Protein AF-A0AAW0C6N5-F1 (afdb_monomer)

Nearest PDB structures (foldseek):
  4g4o-assembly1_A  TM=6.863E-01  e=2.352E-04  Geobacillus stearothermophilus
  3gq3-assembly1_A  TM=5.538E-01  e=1.680E-04  Geobacillus stearothermophilus
  3jr4-assembly1_A  TM=6.392E-01  e=3.683E-04  Geobacillus stearothermophilus
  4g4n-assembly1_A  TM=5.403E-01  e=4.874E-04  Geobacillus stearothermophilus
  1l2b-assembly1_A  TM=6.316E-01  e=9.030E-04  Geobacillus stearothermophilus

Mean predicted aligned error: 7.53 Å

Foldseek 3Di:
DQLQVQLVVQQVVVVVVQVVVCVVVVDRFWWAKAFDQLQADQADPVGGAAQDDEDCPPPDPVQWDDAPDFDPLRCVRAPPPRPPPSRGRDGTDIAGWHWDDDRQWIWTDTVFKIWIWRADPQKDKDKFWLVQVCQQVVDKAFQPDPDPVNSSSNIWTFHDPVVDDPPNDDPPDTDTWRFGMWTDTPTMIITMTGPPSRIHIDYIGDDPDPPD

Solvent-accessible surface area (backbone atoms only — not comparable to full-atom values): 11919 Å² total; per-residue (Å²): 129,72,62,48,60,57,51,51,50,44,52,49,53,51,52,52,49,48,50,52,49,22,71,74,68,76,44,80,51,42,14,19,54,36,47,34,51,23,31,41,47,77,45,46,100,90,47,81,49,69,36,77,51,77,46,58,92,86,62,62,74,90,78,45,77,79,64,83,52,67,55,68,62,30,38,77,70,42,41,94,87,39,85,69,44,69,34,32,59,42,87,48,67,62,17,61,56,47,74,50,76,60,78,72,35,40,36,46,31,18,46,71,42,29,51,27,38,34,68,42,97,55,39,46,68,48,80,45,44,33,66,58,48,51,59,30,68,68,42,78,42,62,30,98,44,96,50,63,73,58,8,61,58,34,24,24,23,43,52,58,70,93,77,54,60,90,81,70,64,62,83,98,56,83,54,67,43,24,54,46,33,33,41,41,33,86,67,31,27,43,36,34,33,28,79,77,41,74,45,43,36,58,47,30,70,60,78,85,73,81,84,124

Radius of gyration: 17.21 Å; Cα contacts (8 Å, |Δi|>4): 412; chains: 1; bounding box: 42×42×45 Å

pLDDT: mean 82.24, std 15.35, range [32.59, 97.62]

Secondary structure (DSSP, 8-state):
--HHHHHHHHHHHHHHHHHHHHHHHSS--EEEEEE-GGGSPPPBTTB---------TT--GGGSPPPS---HHHHTTS-TTSTTGGGSSS-PPPEEEEEEEETTEEEEEETTEEEEEE--TTEEEEEEEHHHHHHHHH-EEE-S-SSHHHHHHSEEEEPPGGGSPTT---TTPPPEE-EEEEEEESSEEEEEEESSS--EE-----------

Organism: NCBI:txid2862362

Sequence (212 aa):
MPEFQVLAAFGHRVKQALKKIFQKTKKWPQGYLVVFPRTWAEGTARKPHETFSIDVGDYTDSLEPIPVKVSEYDEEKLPTTAPGRYLIGQKLAPGPVHVAIRGKHLALCAGHHALVCRLGLEGSILVMTRSDYEEVTSVCVPGNNPNKSKAARLRSFLVPERFVEPGARLKDEDFKVNILAAVVMETHAIVVIDYSRLDRWLRLARKEGNVK

Structure (mmCIF, N/CA/C/O backbone):
data_AF-A0AAW0C6N5-F1
#
_entry.id   AF-A0AAW0C6N5-F1
#
loop_
_atom_site.group_PDB
_atom_site.id
_atom_site.type_symbol
_atom_site.label_atom_id
_atom_site.label_alt_id
_atom_site.label_comp_id
_atom_site.label_asym_id
_atom_site.label_entity_id
_atom_site.label_seq_id
_atom_site.pdbx_PDB_ins_code
_atom_site.Cartn_x
_atom_site.Cartn_y
_atom_site.Cartn_z
_atom_site.occupancy
_atom_site.B_iso_or_equiv
_atom_site.auth_seq_id
_atom_site.auth_comp_id
_atom_site.auth_asym_id
_atom_site.auth_atom_id
_atom_site.pdbx_PDB_model_num
ATOM 1 N N . MET A 1 1 ? 22.436 -6.871 7.444 1.00 51.66 1 MET A N 1
ATOM 2 C CA . MET A 1 1 ? 21.527 -5.833 7.981 1.00 51.66 1 MET A CA 1
ATOM 3 C C . MET A 1 1 ? 20.562 -6.493 8.964 1.00 51.66 1 MET A C 1
ATOM 5 O O . MET A 1 1 ? 20.066 -7.564 8.623 1.00 51.66 1 MET A O 1
ATOM 9 N N . PRO A 1 2 ? 20.310 -5.957 10.172 1.00 56.06 2 PRO A N 1
ATOM 10 C CA . PRO A 1 2 ? 19.362 -6.559 11.110 1.00 56.06 2 PRO A CA 1
ATOM 11 C C . PRO A 1 2 ? 17.912 -6.290 10.659 1.00 56.06 2 PRO A C 1
ATOM 13 O O . PRO A 1 2 ? 17.202 -5.476 11.239 1.00 56.06 2 PRO A O 1
ATOM 16 N N . GLU A 1 3 ? 17.471 -6.990 9.608 1.00 64.62 3 GLU A N 1
ATOM 17 C CA . GLU A 1 3 ? 16.131 -6.896 8.986 1.00 64.62 3 GLU A CA 1
ATOM 18 C C . GLU A 1 3 ? 14.986 -6.968 10.015 1.00 64.62 3 GLU A C 1
ATOM 20 O O . GLU A 1 3 ? 13.958 -6.311 9.872 1.00 64.62 3 GLU A O 1
ATOM 25 N N . PHE A 1 4 ? 15.184 -7.720 11.102 1.00 71.62 4 PHE A N 1
ATOM 26 C CA . PHE A 1 4 ? 14.218 -7.831 12.194 1.00 71.62 4 PHE A CA 1
ATOM 27 C C . PHE A 1 4 ? 13.966 -6.502 12.924 1.00 71.62 4 PHE A C 1
ATOM 29 O O . PHE A 1 4 ? 12.820 -6.185 13.235 1.00 71.62 4 PHE A O 1
ATOM 36 N N . GLN A 1 5 ? 15.011 -5.711 13.191 1.00 79.06 5 GLN A N 1
ATOM 37 C CA . GLN A 1 5 ? 14.878 -4.448 13.927 1.00 79.06 5 GLN A CA 1
ATOM 38 C C . GLN A 1 5 ? 14.111 -3.404 13.108 1.00 79.06 5 GLN A C 1
ATOM 40 O O . GLN A 1 5 ? 13.290 -2.670 13.654 1.00 79.06 5 GLN A O 1
ATOM 45 N N . VAL A 1 6 ? 14.327 -3.392 11.790 1.00 83.88 6 VAL A N 1
ATOM 46 C CA . VAL A 1 6 ? 13.609 -2.517 10.854 1.00 83.88 6 VAL A CA 1
ATOM 47 C C . VAL A 1 6 ? 12.121 -2.871 10.820 1.00 83.88 6 VAL A C 1
ATOM 49 O O . VAL A 1 6 ? 11.275 -1.994 11.000 1.00 83.88 6 VAL A O 1
ATOM 52 N N . LEU A 1 7 ? 11.782 -4.160 10.696 1.00 86.44 7 LEU A N 1
ATOM 53 C CA . LEU A 1 7 ? 10.387 -4.607 10.757 1.00 86.44 7 LEU A CA 1
ATOM 54 C C . LEU A 1 7 ? 9.740 -4.281 12.104 1.00 86.44 7 LEU A C 1
ATOM 56 O O . LEU A 1 7 ? 8.618 -3.774 12.127 1.00 86.44 7 LEU A O 1
ATOM 60 N N . ALA A 1 8 ? 10.445 -4.516 13.216 1.00 88.25 8 ALA A N 1
ATOM 61 C CA . ALA A 1 8 ? 9.986 -4.161 14.559 1.00 88.25 8 ALA A CA 1
ATOM 62 C C . ALA A 1 8 ? 9.659 -2.665 14.671 1.00 88.25 8 ALA A C 1
ATOM 64 O O . ALA A 1 8 ? 8.595 -2.307 15.182 1.00 88.25 8 ALA A O 1
ATOM 65 N N . ALA A 1 9 ? 10.523 -1.801 14.132 1.00 90.56 9 ALA A N 1
ATOM 66 C CA . ALA A 1 9 ? 10.291 -0.364 14.085 1.00 90.56 9 ALA A CA 1
ATOM 67 C C . ALA A 1 9 ? 9.057 -0.008 13.238 1.00 90.56 9 ALA A C 1
ATOM 69 O O . ALA A 1 9 ? 8.216 0.772 13.690 1.00 90.56 9 ALA A O 1
ATOM 70 N N . PHE A 1 10 ? 8.894 -0.606 12.053 1.00 92.38 10 PHE A N 1
ATOM 71 C CA . PHE A 1 10 ? 7.721 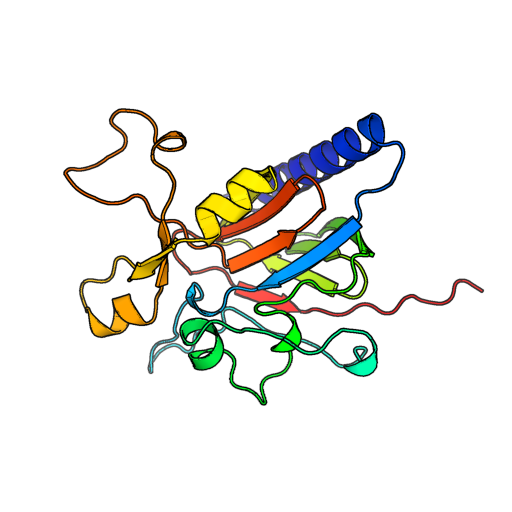-0.373 11.206 1.00 92.38 10 PHE A CA 1
ATOM 72 C C . PHE A 1 10 ? 6.417 -0.802 11.879 1.00 92.38 10 PHE A C 1
ATOM 74 O O . PHE A 1 10 ? 5.491 0.003 11.984 1.00 92.38 10 PHE A O 1
ATOM 81 N N . GLY A 1 11 ? 6.334 -2.026 12.406 1.00 93.31 11 GLY A N 1
ATOM 82 C CA . GLY A 1 11 ? 5.114 -2.450 13.093 1.00 93.31 11 GLY A CA 1
ATOM 83 C C . GLY A 1 11 ? 4.866 -1.668 14.380 1.00 93.31 11 GLY A C 1
ATOM 84 O O . GLY A 1 11 ? 3.710 -1.415 14.703 1.00 93.31 11 GLY A O 1
ATOM 85 N N . HIS A 1 12 ? 5.905 -1.205 15.086 1.00 94.31 12 HIS A N 1
ATOM 86 C CA . HIS A 1 12 ? 5.720 -0.275 16.202 1.00 94.31 12 HIS A CA 1
ATOM 87 C C . HIS A 1 12 ? 5.090 1.045 15.737 1.00 94.31 12 HIS A C 1
ATOM 89 O O . HIS A 1 12 ? 4.110 1.486 16.336 1.00 94.31 12 HIS A O 1
ATOM 95 N N . ARG A 1 13 ? 5.587 1.652 14.650 1.00 94.62 13 ARG A N 1
ATOM 96 C CA . ARG A 1 13 ? 5.013 2.884 14.075 1.00 94.62 13 ARG A CA 1
ATOM 97 C C . ARG A 1 13 ? 3.547 2.701 13.694 1.00 94.62 13 ARG A C 1
ATOM 99 O O . ARG A 1 13 ? 2.722 3.532 14.070 1.00 94.62 13 ARG A O 1
ATOM 106 N N . VAL A 1 14 ? 3.209 1.593 13.032 1.00 96.69 14 VAL A N 1
ATOM 107 C CA . VAL A 1 14 ? 1.817 1.267 12.688 1.00 96.69 14 VAL A CA 1
ATOM 108 C C . VAL A 1 14 ? 0.964 1.121 13.953 1.00 96.69 14 VAL A C 1
ATOM 110 O O . VAL A 1 14 ? -0.080 1.760 14.054 1.00 96.69 14 VAL A O 1
ATOM 113 N N . LYS A 1 15 ? 1.419 0.369 14.968 1.00 96.56 15 LYS A N 1
ATOM 114 C CA . LYS A 1 15 ? 0.692 0.228 16.247 1.00 96.56 15 LYS A CA 1
ATOM 115 C C . LYS A 1 15 ? 0.449 1.573 16.927 1.00 96.56 15 LYS A C 1
ATOM 117 O O . LYS A 1 15 ? -0.650 1.811 17.424 1.00 96.56 15 LYS A O 1
ATOM 122 N N . GLN A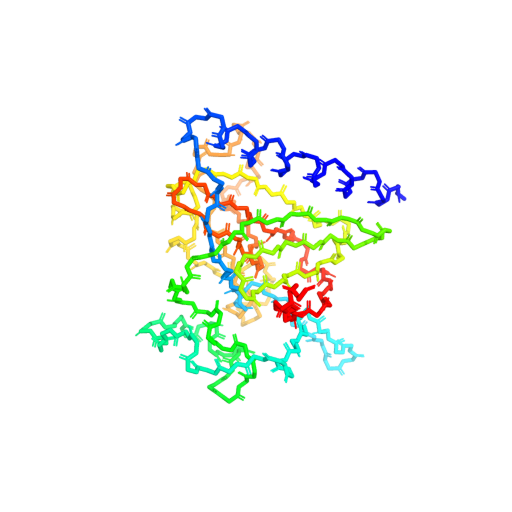 1 16 ? 1.448 2.455 16.945 1.00 96.69 16 GLN A N 1
ATOM 123 C CA . GLN A 1 16 ? 1.302 3.794 17.519 1.00 96.69 16 GLN A CA 1
ATOM 124 C C . GLN A 1 16 ? 0.303 4.641 16.733 1.00 96.69 16 GLN A C 1
ATOM 126 O O . GLN A 1 16 ? -0.511 5.329 17.344 1.00 96.69 16 GLN A O 1
ATOM 131 N N . ALA A 1 17 ? 0.319 4.575 15.401 1.00 96.00 17 ALA A N 1
ATOM 132 C CA . ALA A 1 17 ? -0.662 5.271 14.575 1.00 96.00 17 ALA A CA 1
ATOM 133 C C . ALA A 1 17 ? -2.090 4.781 14.861 1.00 96.00 17 ALA A C 1
ATOM 135 O O . ALA A 1 17 ? -2.966 5.597 15.143 1.00 96.00 17 ALA A O 1
ATOM 136 N N . LEU A 1 18 ? -2.311 3.462 14.902 1.00 96.94 18 LEU A N 1
ATOM 137 C CA . LEU A 1 18 ? -3.616 2.881 15.241 1.00 96.94 18 LEU A CA 1
ATOM 138 C C . LEU A 1 18 ? -4.080 3.306 16.642 1.00 96.94 18 LEU A C 1
ATOM 140 O O . LEU A 1 18 ? -5.230 3.709 16.819 1.00 96.94 18 LEU A O 1
ATOM 144 N N . LYS A 1 19 ? -3.172 3.305 17.629 1.00 97.00 19 LYS A N 1
ATOM 145 C CA . LYS A 1 19 ? -3.460 3.769 18.994 1.00 97.00 19 LYS A CA 1
ATOM 146 C C . LYS A 1 19 ? -3.846 5.249 19.028 1.00 97.00 19 LYS A C 1
ATOM 148 O O . LYS A 1 19 ? -4.806 5.597 19.708 1.00 97.00 19 LYS A O 1
ATOM 153 N N . LYS A 1 20 ? -3.142 6.114 18.289 1.00 96.06 20 LYS A N 1
ATOM 154 C CA . LYS A 1 20 ? -3.467 7.548 18.187 1.00 96.06 20 LYS A CA 1
ATOM 155 C C . LYS A 1 20 ? -4.848 7.770 17.566 1.00 96.06 20 LYS A C 1
ATOM 157 O O . LYS A 1 20 ? -5.629 8.564 18.088 1.00 96.06 20 LYS A O 1
ATOM 162 N N . ILE A 1 21 ? -5.176 7.039 16.498 1.00 94.69 21 ILE A N 1
ATOM 163 C CA . ILE A 1 21 ? -6.502 7.106 15.864 1.00 94.69 21 ILE A CA 1
ATOM 164 C C . ILE A 1 21 ? -7.583 6.653 16.854 1.00 94.69 21 ILE A C 1
ATOM 166 O O . ILE A 1 21 ? -8.573 7.363 17.032 1.00 94.69 21 ILE A O 1
ATOM 170 N N . PHE A 1 22 ? -7.375 5.534 17.556 1.00 95.75 22 PHE A N 1
ATOM 171 C CA . PHE A 1 22 ? -8.293 5.056 18.594 1.00 95.75 22 PHE A CA 1
ATOM 172 C C . PHE A 1 22 ? -8.485 6.085 19.714 1.00 95.75 2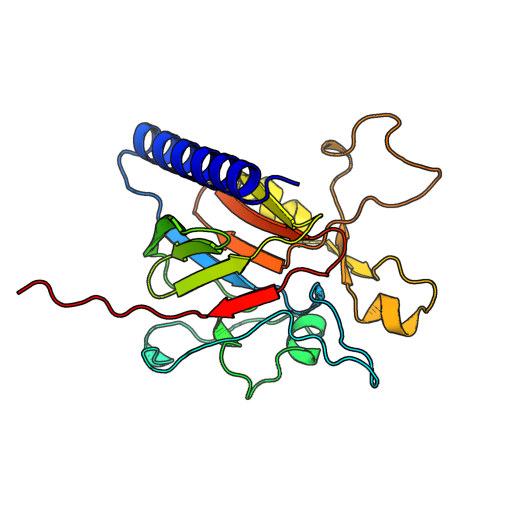2 PHE A C 1
ATOM 174 O O . PHE A 1 22 ? -9.608 6.381 20.110 1.00 95.75 22 PHE A O 1
ATOM 181 N N . GLN A 1 23 ? -7.404 6.689 20.210 1.00 96.56 23 GLN A N 1
ATOM 182 C CA . GLN A 1 23 ? -7.472 7.696 21.272 1.00 96.56 23 GLN A CA 1
ATOM 183 C C . GLN A 1 23 ? -8.294 8.926 20.868 1.00 96.56 23 GLN A C 1
ATOM 185 O O . GLN A 1 23 ? -9.027 9.448 21.714 1.00 96.56 23 GLN A O 1
ATOM 190 N N . LYS A 1 24 ? -8.188 9.353 19.601 1.00 94.94 24 LYS A N 1
ATOM 191 C CA . LYS A 1 24 ? -8.914 10.498 19.034 1.00 94.94 24 LYS A CA 1
ATOM 192 C C . LYS A 1 24 ? -10.387 10.187 18.754 1.00 94.94 24 LYS A C 1
ATOM 194 O O . LYS A 1 24 ? -11.242 11.007 19.055 1.00 94.94 24 LYS A O 1
ATOM 199 N N . THR A 1 25 ? -10.679 9.021 18.183 1.00 93.44 25 THR A N 1
ATOM 200 C CA . THR A 1 25 ? -12.026 8.664 17.688 1.00 93.44 25 THR A CA 1
ATOM 201 C C . THR A 1 25 ? -12.854 7.840 18.673 1.00 93.44 25 THR A C 1
ATOM 203 O O . THR A 1 25 ? -14.059 7.697 18.490 1.00 93.44 25 THR A O 1
ATOM 206 N N . LYS A 1 26 ? -12.212 7.266 19.699 1.00 94.69 26 LYS A N 1
ATOM 207 C CA . LYS A 1 26 ? -12.778 6.271 20.628 1.00 94.69 26 LYS A CA 1
ATOM 208 C C . LYS A 1 26 ? -13.306 5.002 19.945 1.00 94.69 26 LYS A C 1
ATOM 210 O O . LYS A 1 26 ? -14.034 4.233 20.564 1.00 94.69 26 LYS A O 1
ATOM 215 N N . LYS A 1 27 ? -12.913 4.755 18.693 1.00 93.94 27 LYS A N 1
ATOM 216 C CA . LYS A 1 27 ? -13.269 3.567 17.909 1.00 93.94 27 LYS A CA 1
ATOM 217 C C . LYS A 1 27 ? -12.009 2.929 17.348 1.00 93.94 27 LYS A C 1
ATOM 219 O O . LYS A 1 27 ? -11.060 3.627 16.988 1.00 93.94 27 LYS A O 1
ATOM 224 N N . TRP A 1 28 ? -11.964 1.598 17.312 1.00 95.88 28 TRP A N 1
ATOM 225 C CA . TRP A 1 28 ? -10.814 0.921 16.717 1.00 95.88 28 TRP A CA 1
ATOM 226 C C . TRP A 1 28 ? -10.784 1.194 15.208 1.00 95.88 28 TRP A C 1
ATOM 228 O O . TRP A 1 28 ? -11.845 1.091 14.582 1.00 95.88 28 TRP A O 1
ATOM 238 N N . PRO A 1 29 ? -9.624 1.539 14.615 1.00 96.50 29 PRO A N 1
ATOM 239 C CA . PRO A 1 29 ? -9.556 1.874 13.200 1.00 96.50 29 PRO A CA 1
ATOM 240 C C . PRO A 1 29 ? -10.072 0.730 12.326 1.00 96.50 29 PRO A C 1
ATOM 242 O O . PRO A 1 29 ? -9.653 -0.420 12.477 1.00 96.50 29 PRO A O 1
ATOM 245 N N . GLN A 1 30 ? -10.981 1.078 11.419 1.00 96.94 30 GLN A N 1
ATOM 246 C CA . GLN A 1 30 ? -11.522 0.183 10.404 1.00 96.94 30 GLN A CA 1
ATOM 247 C C . GLN A 1 30 ? -10.906 0.538 9.054 1.00 96.94 30 GLN A C 1
ATOM 249 O O . GLN A 1 30 ? -10.689 1.718 8.759 1.00 96.94 30 GLN A O 1
A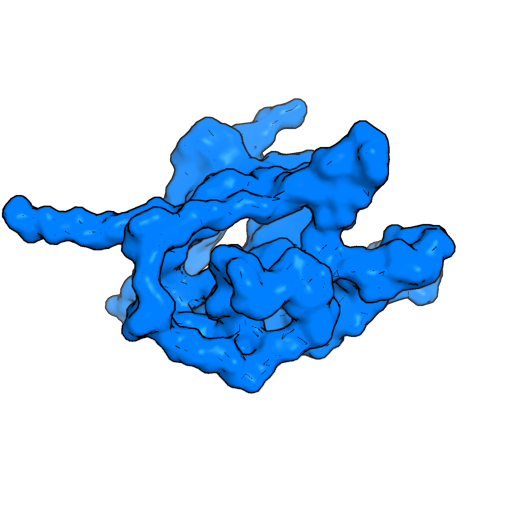TOM 254 N N . GLY A 1 31 ? -10.631 -0.469 8.237 1.00 95.56 31 GLY A N 1
ATOM 255 C CA . GLY A 1 31 ? -10.057 -0.274 6.919 1.00 95.56 31 GLY A CA 1
ATOM 256 C C . GLY A 1 31 ? -10.180 -1.496 6.027 1.00 95.56 31 GLY A C 1
ATOM 257 O O . GLY A 1 31 ? -10.672 -2.537 6.447 1.00 95.56 31 GLY A O 1
ATOM 258 N N . TYR A 1 32 ? -9.717 -1.356 4.794 1.00 94.19 32 TYR A N 1
ATOM 259 C CA . TYR A 1 32 ? -9.719 -2.411 3.788 1.00 94.19 32 TYR A CA 1
ATOM 260 C C . TYR A 1 32 ? -8.372 -2.496 3.076 1.00 94.19 32 TYR A C 1
ATOM 262 O O . TYR A 1 32 ? -7.623 -1.518 3.016 1.00 94.19 32 TYR A O 1
ATOM 270 N N . LEU A 1 33 ? -8.061 -3.674 2.542 1.00 93.38 33 LEU A N 1
ATOM 271 C CA . LEU A 1 33 ? -6.849 -3.911 1.769 1.00 93.38 33 LEU A CA 1
ATOM 272 C C . LEU A 1 33 ? -7.060 -3.523 0.300 1.00 93.38 33 LEU A C 1
ATOM 274 O O . LEU A 1 33 ? -8.073 -3.868 -0.297 1.00 93.38 33 LEU A O 1
ATOM 278 N N . VAL A 1 34 ? -6.068 -2.854 -0.281 1.00 92.31 34 VAL A N 1
ATOM 279 C CA . VAL A 1 34 ? -5.964 -2.574 -1.716 1.00 92.31 34 VAL A CA 1
ATOM 280 C C . VAL A 1 34 ? -4.588 -3.009 -2.195 1.00 92.31 34 VAL A C 1
ATOM 282 O O . VAL A 1 34 ? -3.591 -2.768 -1.511 1.00 92.31 34 VAL A O 1
ATOM 285 N N . VAL A 1 35 ? -4.515 -3.614 -3.376 1.00 91.75 35 VAL A N 1
ATOM 286 C CA . VAL A 1 35 ? -3.244 -3.972 -4.020 1.00 91.75 35 VAL A CA 1
ATOM 287 C C . VAL A 1 35 ? -3.071 -3.251 -5.355 1.00 91.75 35 VAL A C 1
ATOM 289 O O . VAL A 1 35 ? -4.050 -2.896 -6.009 1.00 91.75 35 VAL A O 1
ATOM 292 N N . PHE A 1 36 ? -1.817 -3.038 -5.762 1.00 91.88 36 PHE A N 1
ATOM 293 C CA . PHE A 1 36 ? -1.467 -2.297 -6.979 1.00 91.88 36 PHE A CA 1
ATOM 294 C C . PHE A 1 36 ? -0.539 -3.107 -7.894 1.00 91.88 36 PHE A C 1
ATOM 296 O O . PHE A 1 36 ? 0.662 -2.834 -7.954 1.00 91.88 36 PHE A O 1
ATOM 303 N N . PRO A 1 37 ? -1.059 -4.100 -8.634 1.00 90.69 37 PRO A N 1
ATOM 304 C CA . PRO A 1 37 ? -0.240 -4.956 -9.487 1.00 90.69 37 PRO A CA 1
ATOM 305 C C . PRO A 1 37 ? 0.653 -4.205 -10.471 1.00 90.69 37 PRO A C 1
ATOM 307 O O . PRO A 1 37 ? 1.803 -4.597 -10.690 1.00 90.69 37 PRO A O 1
ATOM 310 N N . ARG A 1 38 ? 0.195 -3.069 -11.011 1.00 90.88 38 ARG A N 1
ATOM 311 C CA . ARG A 1 38 ? 0.971 -2.233 -11.941 1.00 90.88 38 ARG A CA 1
ATOM 312 C C . ARG A 1 38 ? 2.364 -1.859 -11.417 1.00 90.88 38 ARG A C 1
ATOM 314 O O . ARG A 1 38 ? 3.281 -1.665 -12.216 1.00 90.88 38 ARG A O 1
ATOM 321 N N . THR A 1 39 ? 2.559 -1.798 -10.098 1.00 90.56 39 THR A N 1
ATOM 322 C CA . THR A 1 39 ? 3.845 -1.442 -9.480 1.00 90.56 39 THR A CA 1
ATOM 323 C C . THR A 1 39 ? 4.753 -2.643 -9.208 1.00 90.56 39 THR A C 1
ATOM 325 O O . THR A 1 39 ? 5.965 -2.461 -9.069 1.00 90.56 39 THR A O 1
ATOM 328 N N . TRP A 1 40 ? 4.210 -3.864 -9.210 1.00 89.06 40 TRP A N 1
ATOM 329 C CA . TRP A 1 40 ? 4.946 -5.097 -8.928 1.00 89.06 40 TRP A CA 1
ATOM 330 C C . TRP A 1 40 ? 6.044 -5.365 -9.955 1.00 89.06 40 TRP A C 1
ATOM 332 O O . TRP A 1 40 ? 5.941 -4.957 -11.121 1.00 89.06 40 TRP A O 1
ATOM 342 N N . ALA A 1 41 ? 7.097 -6.063 -9.533 1.00 83.44 41 ALA A N 1
ATOM 343 C CA . ALA A 1 41 ? 8.141 -6.477 -10.453 1.00 83.44 41 ALA A CA 1
ATOM 344 C C . ALA A 1 41 ? 7.634 -7.507 -11.458 1.00 83.44 41 ALA A C 1
ATOM 346 O O . ALA A 1 41 ? 6.723 -8.290 -11.207 1.00 83.44 41 ALA A O 1
ATOM 347 N N . GLU A 1 42 ? 8.296 -7.511 -12.607 1.00 78.06 42 GLU A N 1
ATOM 348 C CA . GLU A 1 42 ? 8.157 -8.560 -13.601 1.00 78.06 42 GLU A CA 1
ATOM 349 C C . GLU A 1 42 ? 9.352 -9.499 -13.488 1.00 78.06 42 GLU A C 1
ATOM 351 O O . GLU A 1 42 ? 10.511 -9.064 -13.460 1.00 78.06 42 GLU A O 1
ATOM 356 N N . GLY A 1 43 ? 9.064 -10.798 -13.467 1.00 70.56 43 GLY A N 1
ATOM 357 C CA . GLY A 1 43 ? 10.079 -11.816 -13.685 1.00 70.56 43 GLY A CA 1
ATOM 358 C C . GLY A 1 43 ? 10.759 -11.661 -15.043 1.00 70.56 43 GLY A C 1
ATOM 359 O O . GLY A 1 43 ? 10.275 -11.002 -15.961 1.00 70.56 43 GLY A O 1
ATOM 360 N N . THR A 1 44 ? 11.912 -12.301 -15.177 1.00 69.00 44 THR A N 1
ATOM 361 C CA . THR A 1 44 ? 12.569 -12.480 -16.477 1.00 69.00 44 THR A CA 1
ATOM 362 C C . THR A 1 44 ? 12.395 -13.920 -16.930 1.00 69.00 44 THR A C 1
ATOM 364 O O . THR A 1 44 ? 12.218 -14.804 -16.094 1.00 69.00 44 THR A O 1
ATOM 367 N N . ALA A 1 45 ? 12.553 -14.188 -18.229 1.00 69.00 45 ALA A N 1
ATOM 368 C CA . ALA A 1 45 ? 12.522 -15.557 -18.755 1.00 69.00 45 ALA A CA 1
ATOM 369 C C . ALA A 1 45 ? 13.519 -16.502 -18.047 1.00 69.00 45 ALA A C 1
ATOM 371 O O . ALA A 1 45 ? 13.274 -17.696 -17.945 1.00 69.00 45 ALA A O 1
ATOM 372 N N . ARG A 1 46 ? 14.633 -15.966 -17.523 1.00 69.44 46 ARG A N 1
ATOM 373 C CA . ARG A 1 46 ? 15.657 -16.734 -16.789 1.00 69.44 46 ARG A CA 1
ATOM 374 C C . ARG A 1 46 ? 15.386 -16.855 -15.288 1.00 69.44 46 ARG A C 1
ATOM 376 O O . ARG A 1 46 ? 15.964 -17.715 -14.634 1.00 69.44 46 ARG A O 1
ATOM 383 N N . LYS A 1 47 ? 14.575 -15.959 -14.725 1.00 68.12 47 LYS A N 1
ATOM 384 C CA . LYS A 1 47 ? 14.274 -15.901 -13.294 1.00 68.12 47 LYS A CA 1
ATOM 385 C C . LYS A 1 47 ? 12.833 -15.424 -13.119 1.00 68.12 47 LYS A C 1
ATOM 387 O O . LYS A 1 47 ? 12.623 -14.202 -13.111 1.00 68.12 47 LYS A O 1
ATOM 392 N N . PRO A 1 48 ? 11.859 -16.345 -13.007 1.00 65.25 48 PRO A N 1
ATOM 393 C CA . PRO A 1 48 ? 10.508 -15.965 -12.631 1.00 65.25 48 PRO A CA 1
ATOM 394 C C . PRO A 1 48 ? 10.571 -15.227 -11.290 1.00 65.25 48 PRO A C 1
ATOM 396 O O . PRO A 1 48 ? 11.338 -15.590 -10.392 1.00 65.25 48 PRO A O 1
ATOM 399 N N . HIS A 1 49 ? 9.834 -14.127 -11.195 1.00 65.44 49 HIS A N 1
ATOM 400 C CA . HIS A 1 49 ? 9.744 -13.328 -9.986 1.00 65.44 49 HIS A CA 1
ATOM 401 C C . HIS A 1 49 ? 8.274 -13.235 -9.615 1.00 65.44 49 HIS A C 1
ATOM 403 O O . HIS A 1 49 ? 7.492 -12.600 -10.317 1.00 65.44 49 HIS A O 1
ATOM 409 N N . GLU A 1 50 ? 7.920 -13.899 -8.525 1.00 66.12 50 GLU A N 1
ATOM 410 C CA . GLU A 1 50 ? 6.608 -13.786 -7.912 1.00 66.12 50 GLU A CA 1
ATOM 411 C C . GLU A 1 50 ? 6.703 -12.714 -6.837 1.00 66.12 50 GLU A C 1
ATOM 413 O O . GLU A 1 50 ? 7.271 -12.929 -5.763 1.00 66.12 50 GLU A O 1
ATOM 418 N N . THR A 1 51 ? 6.186 -11.529 -7.159 1.00 69.06 51 THR A N 1
ATOM 419 C CA . THR A 1 51 ? 5.964 -10.503 -6.144 1.00 69.06 51 THR A CA 1
ATOM 420 C C . THR A 1 51 ? 4.841 -10.985 -5.232 1.00 69.06 51 THR A C 1
ATOM 422 O O . THR A 1 51 ? 5.033 -11.045 -4.028 1.00 69.06 51 THR A O 1
ATOM 425 N N . PHE A 1 52 ? 3.713 -11.439 -5.777 1.00 75.25 52 PHE A N 1
ATOM 426 C CA . PHE A 1 52 ? 2.502 -11.708 -5.007 1.00 75.25 52 PHE A CA 1
ATOM 427 C C . PHE A 1 52 ? 2.056 -13.170 -5.074 1.00 75.25 52 PHE A C 1
ATOM 429 O O . PHE A 1 52 ? 2.021 -13.766 -6.146 1.00 75.25 52 PHE A O 1
ATOM 436 N N . SER A 1 53 ? 1.664 -13.713 -3.922 1.00 75.19 53 SER A N 1
ATOM 437 C CA . SER A 1 53 ? 0.950 -14.983 -3.802 1.00 75.19 53 SER A CA 1
ATOM 438 C C . SER A 1 53 ? -0.323 -14.755 -2.999 1.00 75.19 53 SER A C 1
ATOM 440 O O . SER A 1 53 ? -0.322 -14.008 -2.015 1.00 75.19 53 SER A O 1
ATOM 442 N N . ILE A 1 54 ? -1.404 -15.408 -3.410 1.00 79.62 54 ILE A N 1
ATOM 443 C CA . ILE A 1 54 ? -2.689 -15.319 -2.732 1.00 79.62 54 ILE A CA 1
ATOM 444 C C . ILE A 1 54 ? -3.198 -16.702 -2.367 1.00 79.62 54 ILE A C 1
ATOM 446 O O . ILE A 1 54 ? -3.065 -17.657 -3.127 1.00 79.62 54 ILE A O 1
ATOM 450 N N . ASP A 1 55 ? -3.779 -16.779 -1.182 1.00 81.19 55 ASP A N 1
ATOM 451 C CA . ASP A 1 55 ? -4.525 -17.925 -0.703 1.00 81.19 55 ASP A CA 1
ATOM 452 C C . ASP A 1 55 ? -5.967 -17.427 -0.508 1.00 81.19 55 ASP A C 1
ATOM 454 O O . ASP A 1 55 ? -6.215 -16.386 0.093 1.00 81.19 55 ASP A O 1
ATOM 458 N N . VAL A 1 56 ? -6.920 -18.080 -1.164 1.00 77.44 56 VAL A N 1
ATOM 459 C CA . VAL A 1 56 ? -8.352 -17.746 -1.071 1.00 77.44 56 VAL A CA 1
ATOM 460 C C . VAL A 1 56 ? -9.143 -18.920 -0.509 1.00 77.44 56 VAL A C 1
ATOM 462 O O . VAL A 1 56 ? -10.364 -18.915 -0.588 1.00 77.44 56 VAL A O 1
ATOM 465 N N . GLY A 1 57 ? -8.468 -19.931 0.057 1.00 74.50 57 GLY A N 1
ATOM 466 C CA . GLY A 1 57 ? -9.104 -21.188 0.462 1.00 74.50 57 GLY A CA 1
ATOM 467 C C . GLY A 1 57 ? -10.272 -21.012 1.437 1.00 74.50 57 GLY A C 1
ATOM 468 O O . GLY A 1 57 ? -11.216 -21.792 1.398 1.00 74.50 57 GLY A O 1
ATOM 469 N N . ASP A 1 58 ? -10.230 -19.953 2.251 1.00 73.12 58 ASP A N 1
ATOM 470 C CA . ASP A 1 58 ? -11.265 -19.610 3.233 1.00 73.12 58 ASP A CA 1
ATOM 471 C C . ASP A 1 58 ? -12.093 -18.361 2.850 1.00 73.12 58 ASP A C 1
ATOM 473 O O . ASP A 1 58 ? -12.861 -17.861 3.672 1.00 73.12 58 ASP A O 1
ATOM 477 N N . TYR A 1 59 ? -11.921 -17.811 1.643 1.00 77.19 59 TYR A N 1
ATOM 478 C CA . TYR A 1 59 ? -12.601 -16.593 1.186 1.00 77.19 59 TYR A CA 1
ATOM 479 C C . TYR A 1 59 ? -13.750 -16.921 0.220 1.00 77.19 59 TYR A C 1
ATOM 481 O O . TYR A 1 59 ? -13.679 -17.870 -0.556 1.00 77.19 59 TYR A O 1
ATOM 489 N N . THR A 1 60 ? -14.830 -16.137 0.254 1.00 75.75 60 THR A N 1
ATOM 490 C CA . THR A 1 60 ? -15.979 -16.286 -0.654 1.00 75.75 60 THR A CA 1
ATOM 491 C C . THR A 1 60 ? -16.338 -14.932 -1.251 1.00 75.75 60 THR A C 1
ATOM 493 O O . THR A 1 60 ? -16.528 -13.971 -0.511 1.00 75.75 60 THR A O 1
ATOM 496 N N . ASP A 1 61 ? -16.486 -14.865 -2.577 1.00 70.56 61 ASP A N 1
ATOM 497 C CA . ASP A 1 61 ? -16.745 -13.610 -3.303 1.00 70.56 61 ASP A CA 1
ATOM 498 C C . ASP A 1 61 ? -18.027 -12.893 -2.851 1.00 70.56 61 ASP A C 1
ATOM 500 O O . ASP A 1 61 ? -18.112 -11.675 -2.940 1.00 70.56 61 ASP A O 1
ATOM 504 N N . SER A 1 62 ? -19.008 -13.618 -2.303 1.00 75.00 62 SER A N 1
ATOM 505 C CA . SER A 1 62 ? -20.246 -13.034 -1.769 1.00 75.00 62 SER A CA 1
ATOM 506 C C . SER A 1 62 ? -20.049 -12.151 -0.530 1.00 75.00 62 SER A C 1
ATOM 508 O O . SER A 1 62 ? -21.007 -11.522 -0.088 1.00 75.00 62 SER A O 1
ATOM 510 N N . LEU A 1 63 ? -18.855 -12.150 0.072 1.00 74.00 63 LEU A N 1
ATOM 511 C CA . LEU A 1 63 ? -18.530 -11.326 1.239 1.00 74.00 63 LEU A CA 1
ATOM 512 C C . LEU A 1 63 ? -18.189 -9.878 0.868 1.00 74.00 63 LEU A C 1
ATOM 514 O O . LEU A 1 63 ? -18.227 -9.013 1.739 1.00 74.00 63 LEU A O 1
ATOM 518 N N . GLU A 1 64 ? -17.863 -9.607 -0.396 1.00 75.94 64 GLU A N 1
ATOM 519 C CA . GLU A 1 64 ? -17.364 -8.307 -0.841 1.00 75.94 64 GLU A CA 1
ATOM 520 C C . GLU A 1 64 ? -18.124 -7.797 -2.074 1.00 75.94 64 GLU A C 1
ATOM 522 O O . GLU A 1 64 ? -18.681 -8.579 -2.848 1.00 75.94 64 GLU A O 1
ATOM 527 N N . PRO A 1 65 ? -18.171 -6.472 -2.292 1.00 68.69 65 PRO A N 1
ATOM 528 C CA . PRO A 1 65 ? -18.754 -5.911 -3.502 1.00 68.69 65 PRO A CA 1
ATOM 529 C C . PRO A 1 65 ? -17.939 -6.277 -4.757 1.00 68.69 65 PRO A C 1
ATOM 531 O O . PRO A 1 65 ? -16.757 -6.623 -4.691 1.00 68.69 65 PRO A O 1
ATOM 534 N N . ILE A 1 66 ? -18.585 -6.178 -5.925 1.00 66.31 66 ILE A N 1
ATOM 535 C CA . ILE A 1 66 ? -17.958 -6.405 -7.237 1.00 66.31 66 ILE A CA 1
ATOM 536 C C . ILE A 1 66 ? -17.145 -5.158 -7.650 1.00 66.31 66 ILE A C 1
ATOM 538 O O . ILE A 1 66 ? -17.677 -4.045 -7.551 1.00 66.31 66 ILE A O 1
ATOM 542 N N . PRO A 1 67 ? -15.913 -5.307 -8.187 1.00 65.50 67 PRO A N 1
ATOM 543 C CA . PRO A 1 67 ? -15.089 -4.175 -8.612 1.00 65.50 67 PRO A CA 1
ATOM 544 C C . PRO A 1 67 ? -15.768 -3.310 -9.674 1.00 65.50 67 PRO A C 1
ATOM 546 O O . PRO A 1 67 ? -16.105 -3.786 -10.755 1.00 65.50 67 PRO A O 1
ATOM 549 N N . VAL A 1 68 ? -15.922 -2.015 -9.382 1.00 65.25 68 VAL A N 1
ATOM 550 C CA . VAL A 1 68 ? -16.602 -1.058 -10.277 1.00 65.25 68 VAL A CA 1
ATOM 551 C C . VAL A 1 68 ? -15.662 -0.513 -11.356 1.00 65.25 68 VAL A C 1
ATOM 553 O O . VAL A 1 68 ? -16.089 -0.265 -12.481 1.00 65.25 68 VAL A O 1
ATOM 556 N N . LYS A 1 69 ? -14.379 -0.303 -11.032 1.00 72.25 69 LYS A N 1
ATOM 557 C CA . LYS A 1 69 ? -13.392 0.226 -11.982 1.00 72.25 69 LYS A CA 1
ATOM 558 C C . LYS A 1 69 ? -11.979 -0.203 -11.606 1.00 72.25 69 LYS A C 1
ATOM 560 O O . LYS A 1 69 ? -11.439 0.229 -10.592 1.00 72.25 69 LYS A O 1
ATOM 565 N N . VAL A 1 70 ? -11.371 -1.021 -12.455 1.00 79.75 70 VAL A N 1
ATOM 566 C CA . VAL A 1 70 ? -9.984 -1.470 -12.309 1.00 79.75 70 VAL A CA 1
ATOM 567 C C . VAL A 1 70 ? -9.116 -0.713 -13.318 1.00 79.75 70 VAL A C 1
ATOM 569 O O . VAL A 1 70 ? -9.573 -0.358 -14.402 1.00 79.75 70 VAL A O 1
ATOM 572 N N . SER A 1 71 ? -7.877 -0.388 -12.947 1.00 84.94 71 SER A N 1
ATOM 573 C CA . SER A 1 71 ? -6.917 0.202 -13.88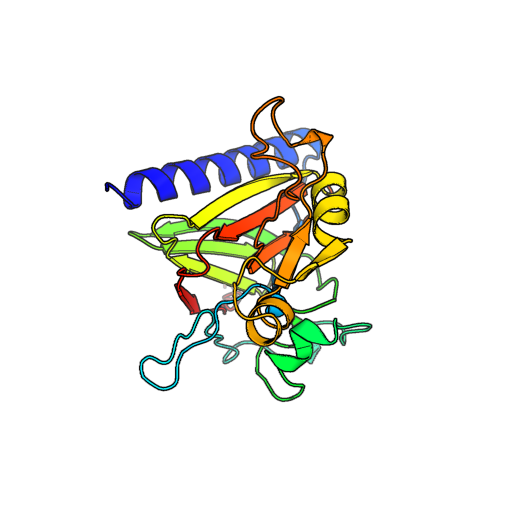6 1.00 84.94 71 SER A CA 1
ATOM 574 C C . SER A 1 71 ? -6.514 -0.843 -14.923 1.00 84.94 71 SER A C 1
ATOM 576 O O . SER A 1 71 ? -6.106 -1.927 -14.522 1.00 84.94 71 SER A O 1
ATOM 578 N N . GLU A 1 72 ? -6.483 -0.489 -16.210 1.00 87.75 72 GLU A N 1
ATOM 579 C CA . GLU A 1 72 ? -6.014 -1.387 -17.286 1.00 87.75 72 GLU A CA 1
ATOM 580 C C . GLU A 1 72 ? -4.636 -2.006 -16.963 1.00 87.75 72 GLU A C 1
ATOM 582 O O . GLU A 1 72 ? -4.445 -3.213 -17.060 1.00 87.75 72 GLU A O 1
ATOM 587 N N . TYR A 1 73 ? -3.713 -1.203 -16.419 1.00 89.94 73 TYR A N 1
ATOM 588 C CA . TYR A 1 73 ? -2.375 -1.651 -16.010 1.00 89.94 73 TYR A CA 1
ATOM 589 C C . TYR A 1 73 ? -2.357 -2.660 -14.854 1.00 89.94 73 TYR A C 1
ATOM 591 O O . TYR A 1 73 ? -1.389 -3.403 -14.702 1.00 89.94 73 TYR A O 1
ATOM 599 N N . ASP A 1 74 ? -3.373 -2.643 -13.989 1.00 88.75 74 ASP A N 1
ATOM 600 C CA . ASP A 1 74 ? -3.495 -3.648 -12.936 1.00 88.75 74 ASP A CA 1
ATOM 601 C C . ASP A 1 74 ? -4.116 -4.938 -13.502 1.00 88.75 74 ASP A C 1
ATOM 603 O O . ASP A 1 74 ? -3.691 -6.028 -13.120 1.00 88.75 74 ASP A O 1
ATOM 607 N N . GLU A 1 75 ? -5.058 -4.828 -14.450 1.00 86.00 75 GLU A N 1
ATOM 608 C CA . GLU A 1 75 ? -5.682 -5.976 -15.129 1.00 86.00 75 GLU A CA 1
ATOM 609 C C . GLU A 1 75 ? -4.690 -6.779 -15.972 1.00 86.00 75 GLU A C 1
ATOM 611 O O . GLU A 1 75 ? -4.775 -8.005 -16.007 1.00 86.00 75 GLU A O 1
ATOM 616 N N . GLU A 1 76 ? -3.714 -6.112 -16.596 1.00 84.31 76 GLU A N 1
ATOM 617 C CA . GLU A 1 76 ? -2.637 -6.775 -17.343 1.00 84.31 76 GLU A CA 1
ATOM 618 C C . GLU A 1 76 ? -1.834 -7.762 -16.478 1.00 84.31 76 GLU A C 1
ATOM 620 O O . GLU A 1 76 ? -1.326 -8.762 -16.985 1.00 84.31 76 GLU A O 1
ATOM 625 N N . LYS A 1 77 ? -1.714 -7.497 -15.170 1.00 82.75 77 LYS A N 1
ATOM 626 C CA . LYS A 1 77 ? -0.947 -8.335 -14.230 1.00 82.75 77 LYS A CA 1
ATOM 627 C C . LYS A 1 77 ? -1.815 -9.239 -13.363 1.00 82.75 77 LYS A C 1
ATOM 629 O O . LYS A 1 77 ? -1.340 -10.283 -12.922 1.00 82.75 77 LYS A O 1
ATOM 634 N N . LEU A 1 78 ? -3.062 -8.852 -13.116 1.00 82.88 78 LEU A N 1
ATOM 635 C CA . LEU A 1 78 ? -4.067 -9.667 -12.440 1.00 82.88 78 LEU A CA 1
ATOM 636 C C . LEU A 1 78 ? -5.309 -9.779 -13.340 1.00 82.88 78 LEU A C 1
ATOM 638 O O . LEU A 1 78 ? -6.253 -8.986 -13.210 1.00 82.88 78 LEU A O 1
ATOM 642 N N . PRO A 1 79 ? -5.318 -10.755 -14.270 1.00 75.50 79 PRO A N 1
ATOM 643 C CA . PRO A 1 79 ? -6.428 -10.925 -15.197 1.00 75.50 79 PRO A CA 1
ATOM 644 C C . PRO A 1 79 ? -7.724 -11.282 -14.461 1.00 75.50 79 PRO A C 1
ATOM 646 O O . PRO A 1 79 ? -7.719 -11.646 -13.285 1.00 75.50 79 PRO A O 1
ATOM 649 N N . THR A 1 80 ? -8.854 -11.210 -15.166 1.00 73.94 80 THR A N 1
ATOM 650 C CA . THR A 1 80 ? -10.201 -11.410 -14.597 1.00 73.94 80 THR A CA 1
ATOM 651 C C . THR A 1 80 ? -10.367 -12.711 -13.813 1.00 73.94 80 THR A C 1
ATOM 653 O O . THR A 1 80 ? -11.101 -12.755 -12.833 1.00 73.94 80 THR A O 1
ATOM 656 N N . THR A 1 81 ? -9.653 -13.755 -14.222 1.00 74.56 81 THR A N 1
ATOM 657 C CA . THR A 1 81 ? -9.700 -15.093 -13.627 1.00 74.56 81 THR A CA 1
ATOM 658 C C . THR A 1 81 ? -8.712 -15.292 -12.478 1.00 74.56 81 THR A C 1
ATOM 660 O O . THR A 1 81 ? -8.684 -16.370 -11.888 1.00 74.56 81 THR A O 1
ATOM 663 N N . ALA A 1 82 ? -7.854 -14.310 -12.183 1.00 78.31 82 ALA A N 1
ATOM 664 C CA . ALA A 1 82 ? -6.842 -14.452 -11.149 1.00 78.31 82 ALA A CA 1
ATOM 665 C C . ALA A 1 82 ? -7.471 -14.352 -9.749 1.00 78.31 82 ALA A C 1
ATOM 667 O O . ALA A 1 82 ? -8.243 -13.421 -9.482 1.00 78.31 82 ALA A O 1
ATOM 668 N N . PRO A 1 83 ? -7.110 -15.261 -8.823 1.00 75.12 83 PRO A N 1
ATOM 669 C CA . PRO A 1 83 ? -7.517 -15.123 -7.434 1.00 75.12 83 PRO A CA 1
ATOM 670 C C . PRO A 1 83 ? -7.015 -13.776 -6.892 1.00 75.12 83 PRO A C 1
ATOM 672 O O . PRO A 1 83 ? -5.888 -13.363 -7.170 1.00 75.12 83 PRO A O 1
ATOM 675 N N . GLY A 1 84 ? -7.860 -13.062 -6.144 1.00 78.94 84 GLY A N 1
ATOM 676 C CA . GLY A 1 84 ? -7.485 -11.776 -5.540 1.00 78.94 84 GLY A CA 1
ATOM 677 C C . GLY A 1 84 ? -7.744 -10.538 -6.374 1.00 78.94 84 GLY A C 1
ATOM 678 O O . GLY A 1 84 ? -7.465 -9.438 -5.905 1.00 78.94 84 GLY A O 1
ATOM 679 N N . ARG A 1 85 ? -8.308 -10.676 -7.577 1.00 81.62 85 ARG A N 1
ATOM 680 C CA . ARG A 1 85 ? -8.702 -9.527 -8.403 1.00 81.62 85 ARG A CA 1
ATOM 681 C C . ARG A 1 85 ? -9.584 -8.526 -7.659 1.00 81.62 85 ARG A C 1
ATOM 683 O O . ARG A 1 85 ? -9.450 -7.323 -7.860 1.00 81.62 85 ARG A O 1
ATOM 690 N N . TYR A 1 86 ? -10.453 -9.019 -6.783 1.00 81.88 86 TYR A N 1
ATOM 691 C CA . TYR A 1 86 ? -11.345 -8.196 -5.973 1.00 81.88 86 TYR A CA 1
ATOM 692 C C . TYR A 1 86 ? -10.593 -7.214 -5.048 1.00 81.88 86 TYR A C 1
ATOM 694 O O . TYR A 1 86 ? -11.181 -6.242 -4.592 1.00 81.88 86 TYR A O 1
ATOM 702 N N . LEU A 1 87 ? -9.292 -7.410 -4.801 1.00 86.19 87 LEU A N 1
ATOM 703 C CA . LEU A 1 87 ? -8.448 -6.496 -4.022 1.00 86.19 87 LEU A CA 1
ATOM 704 C C . LEU A 1 87 ? -8.000 -5.251 -4.814 1.00 86.19 87 LEU A C 1
ATOM 706 O O . LEU A 1 87 ? -7.327 -4.378 -4.260 1.00 86.19 87 LEU A O 1
ATOM 710 N N . ILE A 1 88 ? -8.312 -5.168 -6.110 1.00 86.62 88 ILE A N 1
ATOM 711 C CA . ILE A 1 88 ? -7.889 -4.074 -6.986 1.00 86.62 88 ILE A CA 1
ATOM 712 C C . ILE A 1 88 ? -9.063 -3.128 -7.242 1.00 86.62 88 ILE A C 1
ATOM 714 O O . ILE A 1 88 ? -10.160 -3.551 -7.599 1.00 86.62 88 ILE A O 1
ATOM 718 N N . GLY A 1 89 ? -8.812 -1.822 -7.128 1.00 70.62 89 GLY A N 1
ATOM 719 C CA . GLY A 1 89 ? -9.705 -0.791 -7.670 1.00 70.62 89 GLY A CA 1
ATOM 720 C C . GLY A 1 89 ? -11.005 -0.551 -6.897 1.00 70.62 89 GLY A C 1
ATOM 721 O O . GLY A 1 89 ? -11.800 0.284 -7.323 1.00 70.62 89 GLY A O 1
ATOM 722 N N . GLN A 1 90 ? -11.229 -1.217 -5.758 1.00 72.00 90 GLN A N 1
ATOM 723 C CA . GLN A 1 90 ? -12.460 -1.048 -4.986 1.00 72.00 90 GLN A CA 1
ATOM 724 C C . GLN A 1 90 ? -12.261 -0.826 -3.488 1.00 72.00 90 GLN A C 1
ATOM 726 O O . GLN A 1 90 ? -11.247 -1.197 -2.895 1.00 72.00 90 GLN A O 1
ATOM 731 N N . LYS A 1 91 ? -13.279 -0.204 -2.884 1.00 81.31 91 LYS A N 1
ATOM 732 C CA . LYS A 1 91 ? -13.432 -0.114 -1.435 1.00 81.31 91 LYS A CA 1
ATOM 733 C C . LYS A 1 91 ? -14.138 -1.381 -0.958 1.00 81.31 91 LYS A C 1
ATOM 735 O O . LYS A 1 91 ? -15.342 -1.506 -1.159 1.00 81.31 91 LYS A O 1
ATOM 740 N N . LEU A 1 92 ? -13.381 -2.306 -0.374 1.00 87.81 92 LEU A N 1
ATOM 741 C CA . LEU A 1 92 ? -13.947 -3.486 0.288 1.00 87.81 92 LEU A CA 1
ATOM 742 C C . LEU A 1 92 ? -14.676 -3.073 1.568 1.00 87.81 92 LEU A C 1
ATOM 744 O O . LEU A 1 92 ? -14.493 -1.952 2.061 1.00 87.81 92 LEU A O 1
ATOM 748 N N . ALA A 1 93 ? -15.460 -3.994 2.120 1.00 88.38 93 ALA A N 1
ATOM 749 C CA . ALA A 1 93 ? -16.049 -3.867 3.438 1.00 88.38 93 ALA A CA 1
ATOM 750 C C . ALA A 1 93 ? -14.941 -3.558 4.465 1.00 88.38 93 ALA A C 1
ATOM 752 O O . ALA A 1 93 ? -14.012 -4.353 4.654 1.00 88.38 93 ALA A O 1
ATOM 753 N N . PRO A 1 94 ? -14.978 -2.384 5.124 1.00 92.19 94 PRO A N 1
ATOM 754 C CA . PRO A 1 94 ? -13.974 -2.055 6.117 1.00 92.19 94 PRO A CA 1
ATOM 755 C C . PRO A 1 94 ? -14.105 -2.977 7.329 1.00 92.19 94 PRO A C 1
ATOM 757 O O . PRO A 1 94 ? -15.202 -3.172 7.848 1.00 92.19 94 PRO A O 1
ATOM 760 N N . GLY A 1 95 ? -12.978 -3.476 7.827 1.00 94.31 95 GLY A N 1
ATOM 761 C CA . GLY A 1 9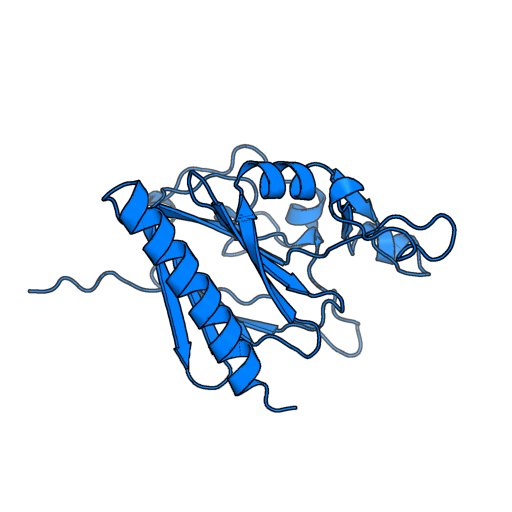5 ? -12.917 -4.241 9.066 1.00 94.31 95 GLY A CA 1
ATOM 762 C C . GLY A 1 95 ? -11.738 -3.840 9.953 1.00 94.31 95 GLY A C 1
ATOM 763 O O . GLY A 1 95 ? -10.930 -2.984 9.572 1.00 94.31 95 GLY A O 1
ATOM 764 N N . PRO A 1 96 ? -11.615 -4.440 11.150 1.00 96.06 96 PRO A N 1
ATOM 765 C CA . PRO A 1 96 ? -10.619 -4.036 12.132 1.00 96.06 96 PRO A CA 1
ATOM 766 C C . PRO A 1 96 ? -9.194 -4.142 11.590 1.00 96.06 96 PRO A C 1
ATOM 768 O O . PRO A 1 96 ? -8.804 -5.174 11.037 1.00 96.06 96 PRO A O 1
ATOM 771 N N . VAL A 1 97 ? -8.407 -3.077 11.773 1.00 97.62 97 VAL A N 1
ATOM 772 C CA . VAL A 1 97 ? -7.015 -3.046 11.313 1.00 97.62 97 VAL A CA 1
ATOM 773 C C . VAL A 1 97 ? -6.066 -3.533 12.399 1.00 97.62 97 VAL A C 1
ATOM 775 O O . VAL A 1 97 ? -6.051 -3.007 13.514 1.00 97.62 97 VAL A O 1
ATOM 778 N N . HIS A 1 98 ? -5.219 -4.504 12.065 1.00 96.44 98 HIS A N 1
ATOM 779 C CA . HIS A 1 98 ? -4.213 -5.044 12.977 1.00 96.44 98 HIS A CA 1
ATOM 780 C C . HIS A 1 98 ? -2.852 -5.170 12.304 1.00 96.44 98 HIS A C 1
ATOM 782 O O . HIS A 1 98 ? -2.746 -5.330 11.093 1.00 96.44 98 HIS A O 1
ATOM 788 N N . VAL A 1 99 ? -1.795 -5.128 13.115 1.00 96.31 99 VAL A N 1
ATOM 789 C CA . VAL A 1 99 ? -0.433 -5.408 12.663 1.00 96.31 99 VAL A CA 1
ATOM 790 C C . VAL A 1 99 ? 0.256 -6.378 13.614 1.00 96.31 99 VAL A C 1
ATOM 792 O O . VAL A 1 99 ? 0.229 -6.209 14.839 1.00 96.31 99 VAL A O 1
ATOM 795 N N . ALA A 1 100 ? 0.910 -7.382 13.045 1.00 94.44 100 ALA A N 1
ATOM 796 C CA . ALA A 1 100 ? 1.715 -8.350 13.772 1.00 94.44 100 ALA A CA 1
ATOM 797 C C . ALA A 1 100 ? 3.067 -8.541 13.085 1.00 94.44 100 ALA A C 1
ATOM 799 O O . ALA A 1 100 ? 3.211 -8.314 11.889 1.00 94.44 100 ALA A O 1
ATOM 800 N N . ILE A 1 101 ? 4.070 -8.952 13.856 1.00 92.25 101 ILE A N 1
ATOM 801 C CA . ILE A 1 101 ? 5.404 -9.268 13.343 1.00 92.25 101 ILE A CA 1
ATOM 802 C C . ILE A 1 101 ? 5.801 -10.622 13.903 1.00 92.25 101 ILE A C 1
ATOM 804 O O . ILE A 1 101 ? 5.636 -10.870 15.099 1.00 92.25 101 ILE A O 1
ATOM 808 N N . ARG A 1 102 ? 6.358 -11.479 13.049 1.00 89.69 102 ARG A N 1
ATOM 809 C CA . ARG A 1 102 ? 6.956 -12.750 13.456 1.00 89.69 102 ARG A CA 1
ATOM 810 C C . ARG A 1 102 ? 8.200 -13.031 12.623 1.00 89.69 102 ARG A C 1
ATOM 812 O O . ARG A 1 102 ? 8.115 -13.321 11.430 1.00 89.69 102 ARG A O 1
ATOM 819 N N . GLY A 1 103 ? 9.369 -12.973 13.261 1.00 88.50 103 GLY A N 1
ATOM 820 C CA . GLY A 1 103 ? 10.647 -13.099 12.561 1.00 88.50 103 GLY A CA 1
ATOM 821 C C . GLY A 1 103 ? 10.765 -12.045 11.458 1.00 88.50 103 GLY A C 1
ATOM 822 O O . GLY A 1 103 ? 10.641 -10.857 11.727 1.00 88.50 103 GLY A O 1
ATOM 823 N N . LYS A 1 104 ? 10.964 -12.483 10.212 1.00 86.56 104 LYS A N 1
ATOM 824 C CA . LYS A 1 104 ? 11.113 -11.601 9.040 1.00 86.56 104 LYS A CA 1
ATOM 825 C C . LYS A 1 104 ? 9.799 -11.268 8.322 1.00 86.56 104 LYS A C 1
ATOM 827 O O . LYS A 1 104 ? 9.834 -10.784 7.196 1.00 86.56 104 LYS A O 1
ATOM 832 N N . HIS A 1 105 ? 8.664 -11.562 8.948 1.00 89.19 105 HIS A N 1
ATOM 833 C CA . HIS A 1 105 ? 7.348 -11.321 8.370 1.00 89.19 105 HIS A CA 1
ATOM 834 C C . HIS A 1 105 ? 6.611 -10.248 9.154 1.00 89.19 105 HIS A C 1
ATOM 836 O O . HIS A 1 105 ? 6.586 -10.280 10.389 1.00 89.19 105 HIS A O 1
ATOM 842 N N . LEU A 1 106 ? 5.972 -9.343 8.424 1.00 91.81 106 LEU A N 1
ATOM 843 C CA . LEU A 1 106 ? 5.015 -8.387 8.950 1.00 91.81 106 LEU A CA 1
ATOM 844 C C . LEU A 1 106 ? 3.653 -8.688 8.332 1.00 91.81 106 LEU A C 1
ATOM 846 O O . LEU A 1 106 ? 3.537 -8.832 7.123 1.00 91.81 106 LEU A O 1
ATOM 850 N N . ALA A 1 107 ? 2.638 -8.807 9.179 1.00 94.06 107 ALA A N 1
ATOM 851 C CA . ALA A 1 107 ? 1.257 -9.021 8.785 1.00 94.06 107 ALA A CA 1
ATOM 852 C C . ALA A 1 107 ? 0.460 -7.735 9.019 1.00 94.06 107 ALA A C 1
ATOM 854 O O . ALA A 1 107 ? 0.481 -7.210 10.133 1.00 94.06 107 ALA A O 1
ATOM 855 N N . LEU A 1 108 ? -0.241 -7.256 7.996 1.00 95.38 108 LEU A N 1
ATOM 856 C CA . LEU A 1 108 ? -1.238 -6.190 8.055 1.00 95.38 108 LEU A CA 1
ATOM 857 C C . LEU A 1 108 ? -2.609 -6.802 7.787 1.00 95.38 108 LEU A C 1
ATOM 859 O O . LEU A 1 108 ? -2.856 -7.299 6.694 1.00 95.38 108 LEU A O 1
ATOM 863 N N . CYS A 1 109 ? -3.502 -6.755 8.766 1.00 94.69 109 CYS A N 1
ATOM 864 C CA . CYS A 1 109 ? -4.854 -7.282 8.631 1.00 94.69 109 CYS A CA 1
ATOM 865 C C . CYS A 1 109 ? -5.872 -6.149 8.547 1.00 94.69 109 CYS A C 1
ATOM 867 O O . CYS A 1 109 ? -5.686 -5.120 9.197 1.00 94.69 109 CYS A O 1
ATOM 869 N N . ALA A 1 110 ? -6.934 -6.364 7.777 1.00 93.94 110 ALA A N 1
ATOM 870 C CA . ALA A 1 110 ? -8.067 -5.467 7.604 1.00 93.94 110 ALA A CA 1
ATOM 871 C C . ALA A 1 110 ? -9.316 -6.297 7.258 1.00 93.94 110 ALA A C 1
ATOM 873 O O . ALA A 1 110 ? -9.455 -6.778 6.129 1.00 93.94 110 ALA A O 1
ATOM 874 N N . GLY A 1 111 ? -10.190 -6.511 8.247 1.00 90.00 111 GLY A N 1
ATOM 875 C CA . GLY A 1 111 ? -11.365 -7.379 8.095 1.00 90.00 111 GLY A CA 1
ATOM 876 C C . GLY A 1 111 ? -10.974 -8.814 7.731 1.00 90.00 111 GLY A C 1
ATOM 877 O O . GLY A 1 111 ? -10.149 -9.422 8.412 1.00 90.00 111 GLY A O 1
ATOM 878 N N . HIS A 1 112 ? -11.524 -9.330 6.629 1.00 87.75 112 HIS A N 1
ATOM 879 C CA . HIS A 1 112 ? -11.258 -10.685 6.122 1.00 87.75 112 HIS A CA 1
ATOM 880 C C . HIS A 1 112 ? -9.873 -10.859 5.469 1.00 87.75 112 HIS A C 1
ATOM 882 O O . HIS A 1 112 ? -9.482 -11.970 5.109 1.00 87.75 112 HIS A O 1
ATOM 888 N N . HIS A 1 113 ? -9.103 -9.776 5.335 1.00 90.31 113 HIS A N 1
ATOM 889 C CA . HIS A 1 113 ? -7.854 -9.752 4.578 1.00 90.31 113 HIS A CA 1
ATOM 890 C C . HIS A 1 113 ? -6.643 -9.622 5.496 1.00 90.31 113 HIS A C 1
ATOM 892 O O . HIS A 1 113 ? -6.647 -8.852 6.456 1.00 90.31 113 HIS A O 1
ATOM 898 N N . ALA A 1 114 ? -5.571 -10.341 5.172 1.00 91.50 114 ALA A N 1
ATOM 899 C CA . ALA A 1 114 ? -4.294 -10.272 5.874 1.00 91.50 114 ALA A CA 1
ATOM 900 C C . ALA A 1 114 ? -3.123 -10.262 4.890 1.00 91.50 114 ALA A C 1
ATOM 902 O O . ALA A 1 114 ? -2.766 -11.291 4.338 1.00 91.50 114 ALA A O 1
ATOM 903 N N . LEU A 1 115 ? -2.507 -9.111 4.670 1.00 91.81 115 LEU A N 1
ATOM 904 C CA . LEU A 1 115 ? -1.319 -8.979 3.844 1.00 91.81 115 LEU A CA 1
ATOM 905 C C . LEU A 1 115 ? -0.078 -9.326 4.664 1.00 91.81 115 LEU A C 1
ATOM 907 O O . LEU A 1 115 ? 0.231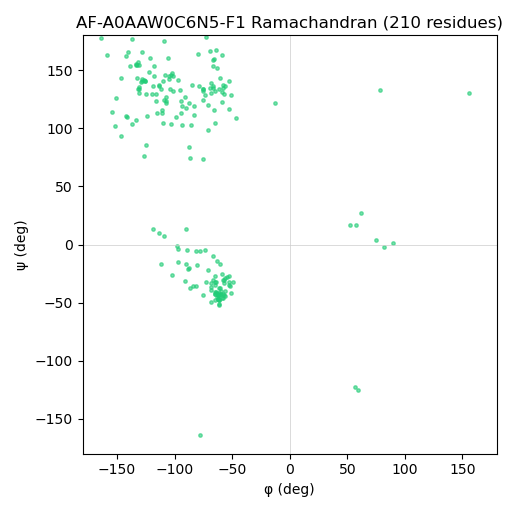 -8.634 5.633 1.00 91.81 115 LEU A O 1
ATOM 911 N N . VAL A 1 116 ? 0.667 -10.349 4.258 1.00 91.56 116 VAL A N 1
ATOM 912 C CA . VAL A 1 116 ? 1.929 -10.712 4.907 1.00 91.56 116 VAL A CA 1
ATOM 913 C C . VAL A 1 116 ? 3.106 -10.423 3.971 1.00 91.56 116 VAL A C 1
ATOM 915 O O . VAL A 1 116 ? 3.280 -11.054 2.926 1.00 91.56 116 VAL A O 1
ATOM 918 N N . CYS A 1 117 ? 3.933 -9.449 4.352 1.00 86.25 117 CYS A N 1
ATOM 919 C CA . CYS A 1 117 ? 5.155 -9.083 3.638 1.00 86.25 117 CYS A CA 1
ATOM 920 C C . CYS A 1 117 ? 6.405 -9.629 4.307 1.00 86.25 117 CYS A C 1
ATOM 922 O O . CYS A 1 117 ? 6.546 -9.634 5.535 1.00 86.25 117 CYS A O 1
ATOM 924 N N . ARG A 1 118 ? 7.383 -9.934 3.455 1.00 86.38 118 ARG A N 1
ATOM 925 C CA . ARG A 1 118 ? 8.796 -9.899 3.799 1.00 86.38 118 ARG A CA 1
ATOM 926 C C . ARG A 1 118 ? 9.428 -8.722 3.059 1.00 86.38 118 ARG A C 1
ATOM 928 O O . ARG A 1 118 ? 9.655 -8.809 1.856 1.00 86.38 118 ARG A O 1
ATOM 935 N N . LEU A 1 119 ? 9.702 -7.642 3.787 1.00 81.50 119 LEU A N 1
ATOM 936 C CA . LEU A 1 119 ? 10.361 -6.471 3.209 1.00 81.50 119 LEU A CA 1
ATOM 937 C C . LEU A 1 119 ? 11.810 -6.824 2.853 1.00 81.50 119 LEU A C 1
ATOM 939 O O . LEU A 1 119 ? 12.532 -7.420 3.661 1.00 81.50 119 LEU A O 1
ATOM 943 N N . GLY A 1 120 ? 12.202 -6.501 1.627 1.00 76.00 120 GLY A N 1
ATOM 944 C CA . GLY A 1 120 ? 13.564 -6.558 1.129 1.00 76.00 120 GLY A CA 1
ATOM 945 C C . GLY A 1 120 ? 14.384 -5.365 1.607 1.00 76.00 120 GLY A C 1
ATOM 946 O O . GLY A 1 120 ? 14.029 -4.675 2.562 1.00 76.00 120 GLY A O 1
ATOM 947 N N . LEU A 1 121 ? 15.521 -5.131 0.951 1.00 75.56 121 LEU A N 1
ATOM 948 C CA . LEU A 1 121 ? 16.471 -4.095 1.366 1.00 75.56 121 LEU A CA 1
ATOM 949 C C . LEU A 1 121 ? 15.880 -2.677 1.264 1.00 75.56 121 LEU A C 1
ATOM 951 O O . LEU A 1 121 ? 16.209 -1.820 2.077 1.00 75.56 121 LEU A O 1
ATOM 955 N N . GLU A 1 122 ? 14.998 -2.457 0.287 1.00 81.56 122 GLU A N 1
ATOM 956 C CA . GLU A 1 122 ? 14.382 -1.158 -0.016 1.00 81.56 122 GLU A CA 1
ATOM 957 C C . GLU A 1 122 ? 12.867 -1.132 0.252 1.00 81.56 122 GLU A C 1
ATOM 959 O O . GLU A 1 122 ? 12.177 -0.173 -0.107 1.00 81.56 122 GLU A O 1
ATOM 964 N N . GLY A 1 123 ? 12.359 -2.183 0.901 1.00 85.69 123 GLY A N 1
ATOM 965 C CA . GLY A 1 123 ? 10.975 -2.286 1.338 1.00 85.69 123 GLY A CA 1
ATOM 966 C C . GLY A 1 123 ? 10.718 -1.420 2.570 1.00 85.69 123 GLY A C 1
ATOM 967 O O . GLY A 1 123 ? 11.458 -1.465 3.557 1.00 85.69 123 GLY A O 1
ATOM 968 N N . SER A 1 124 ? 9.646 -0.634 2.544 1.00 90.19 124 SER A N 1
ATOM 969 C CA . SER A 1 124 ? 9.286 0.299 3.611 1.00 90.19 124 SER A CA 1
ATOM 970 C C . SER A 1 124 ? 7.786 0.299 3.883 1.00 90.19 124 SER A C 1
ATOM 972 O O . SER A 1 124 ? 6.970 0.008 3.010 1.00 90.19 124 SER A O 1
ATOM 974 N N . ILE A 1 125 ? 7.412 0.652 5.113 1.00 93.25 125 ILE A N 1
ATOM 975 C CA . ILE A 1 125 ? 6.019 0.883 5.496 1.00 93.25 125 ILE A CA 1
ATOM 976 C C . ILE A 1 125 ? 5.875 2.313 5.970 1.00 93.25 125 ILE A C 1
ATOM 978 O O . ILE A 1 125 ? 6.603 2.772 6.857 1.00 93.25 125 ILE A O 1
ATOM 982 N N . LEU A 1 126 ? 4.880 2.994 5.414 1.00 93.94 126 LEU A N 1
ATOM 983 C CA . LEU A 1 126 ? 4.573 4.367 5.758 1.00 93.94 126 LEU A CA 1
ATOM 984 C C . LEU A 1 126 ? 3.106 4.497 6.157 1.00 93.94 126 LEU A C 1
ATOM 986 O O . LEU A 1 126 ? 2.227 3.853 5.591 1.00 93.94 126 LEU A O 1
ATOM 990 N N . VAL A 1 127 ? 2.855 5.330 7.163 1.00 95.81 127 VAL A N 1
ATOM 991 C CA . VAL A 1 127 ? 1.504 5.744 7.537 1.00 95.81 127 VAL A CA 1
ATOM 992 C C . VAL A 1 127 ? 1.347 7.193 7.111 1.00 95.81 127 VAL A C 1
ATOM 994 O O . VAL A 1 127 ? 2.122 8.040 7.545 1.00 95.81 127 VAL A O 1
ATOM 997 N N . MET A 1 128 ? 0.360 7.461 6.267 1.00 95.69 128 MET A N 1
ATOM 998 C CA . MET A 1 128 ? 0.047 8.795 5.749 1.00 95.69 128 MET A CA 1
ATOM 999 C C . MET A 1 128 ? -1.429 9.112 5.964 1.00 95.69 128 MET A C 1
ATOM 1001 O O . MET A 1 128 ? -2.222 8.218 6.284 1.00 95.69 128 MET A O 1
ATOM 1005 N N . THR A 1 129 ? -1.811 10.380 5.813 1.00 96.31 129 THR A N 1
ATOM 1006 C CA . THR A 1 129 ? -3.231 10.740 5.841 1.00 96.31 129 THR A CA 1
ATOM 1007 C C . THR A 1 129 ? -3.950 10.149 4.628 1.00 96.31 129 THR A C 1
ATOM 1009 O O . THR A 1 129 ? -3.334 9.800 3.617 1.00 96.31 129 THR A O 1
ATOM 1012 N N . ARG A 1 130 ? -5.275 10.011 4.725 1.00 95.81 130 ARG A N 1
ATOM 1013 C CA . ARG A 1 130 ? -6.091 9.513 3.613 1.00 95.81 130 ARG A CA 1
ATOM 1014 C C . ARG A 1 130 ? -5.958 10.405 2.374 1.00 95.81 130 ARG A C 1
ATOM 1016 O O . ARG A 1 130 ? -5.832 9.867 1.280 1.00 95.81 130 ARG A O 1
ATOM 1023 N N . SER A 1 131 ? -5.922 11.725 2.554 1.00 96.88 131 SER A N 1
ATOM 1024 C CA . SER A 1 131 ? -5.753 12.686 1.459 1.00 96.88 131 SER A CA 1
ATOM 1025 C C . SER A 1 131 ? -4.387 12.567 0.788 1.00 96.88 131 SER A C 1
ATOM 1027 O O . SER A 1 131 ? -4.322 12.548 -0.434 1.00 96.88 131 SER A O 1
ATOM 1029 N N . ASP A 1 132 ? -3.308 12.415 1.564 1.00 96.44 132 ASP A N 1
ATOM 1030 C CA . ASP A 1 132 ? -1.958 12.229 1.009 1.00 96.44 132 ASP A CA 1
ATOM 1031 C C . ASP A 1 132 ? -1.880 10.953 0.162 1.00 96.44 132 ASP A C 1
ATOM 1033 O O . ASP A 1 132 ? -1.303 10.941 -0.922 1.00 96.44 132 ASP A O 1
ATOM 1037 N N . TYR A 1 133 ? -2.494 9.873 0.652 1.00 95.94 133 TYR A N 1
ATOM 1038 C CA . TYR A 1 133 ? -2.581 8.612 -0.075 1.00 95.94 133 TYR A CA 1
ATOM 1039 C C . TYR A 1 133 ? -3.341 8.760 -1.392 1.00 95.94 133 TYR A C 1
ATOM 1041 O O . TYR A 1 133 ? -2.890 8.257 -2.421 1.00 95.94 133 TYR A O 1
ATOM 1049 N N . GLU A 1 134 ? -4.497 9.423 -1.363 1.00 95.06 134 GLU A N 1
ATOM 1050 C CA . GLU A 1 134 ? -5.313 9.642 -2.558 1.00 95.06 134 GLU A CA 1
ATOM 1051 C C . GLU A 1 134 ? -4.570 10.515 -3.575 1.00 95.06 134 GLU A C 1
ATOM 1053 O O . GLU A 1 134 ? -4.565 10.185 -4.757 1.00 95.06 134 GLU A O 1
ATOM 1058 N N . GLU A 1 135 ? -3.870 11.558 -3.123 1.00 95.00 135 GLU A N 1
ATOM 1059 C CA . GLU A 1 135 ? -3.049 12.414 -3.981 1.00 95.00 135 GLU A CA 1
ATOM 1060 C C . GLU A 1 135 ? -1.923 11.615 -4.654 1.00 95.00 135 GLU A C 1
ATOM 1062 O O . GLU A 1 135 ? -1.826 11.612 -5.880 1.00 95.00 135 GLU A O 1
ATOM 1067 N N . VAL A 1 136 ? -1.130 10.860 -3.884 1.00 94.19 136 VAL A N 1
ATOM 1068 C CA . VAL A 1 136 ? -0.025 10.045 -4.425 1.00 94.19 136 VAL A CA 1
ATOM 1069 C C . VAL A 1 136 ? -0.544 8.999 -5.414 1.00 94.19 136 VAL A C 1
ATOM 1071 O O . VAL A 1 136 ? 0.029 8.805 -6.482 1.00 94.19 136 VAL A O 1
ATOM 1074 N N . THR A 1 137 ? -1.645 8.318 -5.090 1.00 93.50 137 THR A N 1
ATOM 1075 C CA . THR A 1 137 ? -2.169 7.222 -5.925 1.00 93.50 137 THR A CA 1
ATOM 1076 C C . THR A 1 137 ? -3.008 7.689 -7.116 1.00 93.50 137 THR A C 1
ATOM 1078 O O . THR A 1 137 ? -3.372 6.865 -7.959 1.00 93.50 137 THR A O 1
ATOM 1081 N N . SER A 1 138 ? -3.279 8.993 -7.232 1.00 92.31 138 SER A N 1
ATOM 1082 C CA . SER A 1 138 ? -4.080 9.564 -8.322 1.00 92.31 138 SER A CA 1
ATOM 1083 C C . SER A 1 138 ? -3.356 9.584 -9.672 1.00 92.31 138 SER A C 1
ATOM 1085 O O . SER A 1 138 ? -3.996 9.408 -10.710 1.00 92.31 138 SER A O 1
ATOM 1087 N N . VAL A 1 139 ? -2.027 9.752 -9.675 1.00 92.00 139 VAL A N 1
ATOM 1088 C CA . VAL A 1 139 ? -1.229 9.892 -10.901 1.00 92.00 139 VAL A CA 1
ATOM 1089 C C . VAL A 1 139 ? -0.268 8.719 -11.048 1.00 92.00 139 VAL A C 1
ATOM 1091 O O . VAL A 1 139 ? 0.691 8.560 -10.291 1.00 92.00 139 VAL A O 1
ATOM 1094 N N . CYS A 1 140 ? -0.514 7.899 -12.070 1.00 92.25 140 CYS A N 1
ATOM 1095 C CA . CYS A 1 140 ? 0.316 6.748 -12.406 1.00 92.25 140 CYS A CA 1
ATOM 1096 C C . CYS A 1 140 ? 1.142 7.002 -13.675 1.00 92.25 140 CYS A C 1
ATOM 1098 O O . CYS A 1 140 ? 0.604 7.252 -14.753 1.00 92.25 140 CYS A O 1
ATOM 1100 N N . VAL A 1 141 ? 2.462 6.871 -13.566 1.00 92.81 141 VAL A N 1
ATOM 1101 C CA . VAL A 1 141 ? 3.429 7.172 -14.634 1.00 92.81 141 VAL A CA 1
ATOM 1102 C C . VAL A 1 141 ? 4.278 5.945 -14.979 1.00 92.81 141 VAL A C 1
ATOM 1104 O O . VAL A 1 141 ? 4.334 4.995 -14.190 1.00 92.81 141 VAL A O 1
ATOM 1107 N N . PRO A 1 142 ? 4.926 5.902 -16.158 1.00 92.38 142 PRO A N 1
ATOM 1108 C CA . PRO A 1 142 ? 5.897 4.856 -16.456 1.00 92.38 142 PRO A CA 1
ATOM 1109 C C . PRO A 1 142 ? 7.059 4.890 -15.453 1.00 92.38 142 PRO A C 1
ATOM 1111 O O . PRO A 1 142 ? 7.493 5.965 -15.017 1.00 92.38 142 PRO A O 1
ATOM 1114 N N . GLY A 1 143 ? 7.571 3.718 -15.084 1.00 86.88 143 GLY A N 1
ATOM 1115 C CA . GLY A 1 143 ? 8.692 3.607 -14.154 1.00 86.88 143 GLY A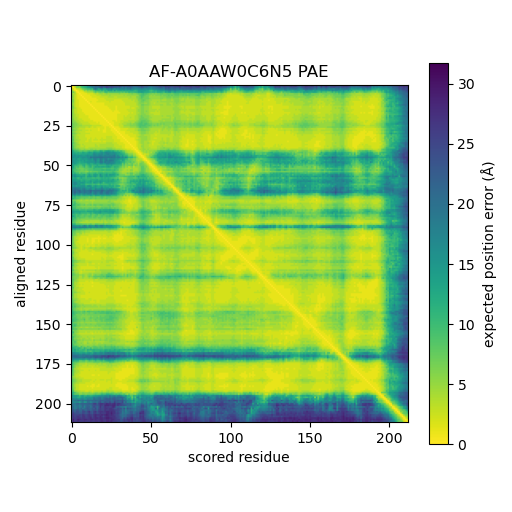 CA 1
ATOM 1116 C C . GLY A 1 143 ? 10.030 4.015 -14.762 1.00 86.88 143 GLY A C 1
ATOM 1117 O O . GLY A 1 143 ? 10.144 4.341 -15.942 1.00 86.88 143 GLY A O 1
ATOM 1118 N N . ASN A 1 144 ? 11.073 3.951 -13.942 1.00 79.38 144 ASN A N 1
ATOM 1119 C CA . ASN A 1 144 ? 12.433 4.282 -14.354 1.00 79.38 144 ASN A CA 1
ATOM 1120 C C . ASN A 1 144 ? 13.102 3.029 -14.935 1.00 79.38 144 ASN A C 1
ATOM 1122 O O . ASN A 1 144 ? 13.766 2.272 -14.229 1.00 79.38 144 ASN A O 1
ATOM 1126 N N . ASN A 1 145 ? 12.868 2.755 -16.221 1.00 83.12 145 ASN A N 1
ATOM 1127 C CA . ASN A 1 145 ? 13.578 1.705 -16.950 1.00 83.12 145 ASN A CA 1
ATOM 1128 C C . ASN A 1 145 ? 14.106 2.246 -18.289 1.00 83.12 145 ASN A C 1
ATOM 1130 O O . ASN A 1 145 ? 13.324 2.855 -19.019 1.00 83.12 145 ASN A O 1
ATOM 1134 N N . PRO A 1 146 ? 15.376 1.980 -18.662 1.00 83.00 146 PRO A N 1
ATOM 1135 C CA . PRO A 1 146 ? 15.910 2.394 -19.963 1.00 83.00 146 PRO A CA 1
ATOM 1136 C C . PRO A 1 146 ? 15.096 1.856 -21.148 1.00 83.00 146 PRO A C 1
ATOM 1138 O O . PRO A 1 146 ? 14.986 2.501 -22.188 1.00 83.00 146 PRO A O 1
ATOM 1141 N N . ASN A 1 147 ? 14.486 0.676 -20.993 1.00 88.06 147 ASN A N 1
ATOM 1142 C CA . ASN A 1 147 ? 13.566 0.129 -21.977 1.00 88.06 147 ASN A CA 1
ATOM 1143 C C . ASN A 1 147 ? 12.158 0.711 -21.769 1.00 88.06 147 ASN A C 1
ATOM 1145 O O . ASN A 1 147 ? 11.468 0.355 -20.813 1.00 88.06 147 ASN A O 1
ATOM 1149 N N . LYS A 1 148 ? 11.703 1.537 -22.721 1.00 88.88 148 LYS A N 1
ATOM 1150 C CA . LYS A 1 148 ? 10.385 2.198 -22.696 1.00 88.88 148 LYS A CA 1
ATOM 1151 C C . LYS A 1 148 ? 9.205 1.229 -22.574 1.00 88.88 148 LYS A C 1
ATOM 1153 O O . LYS A 1 148 ? 8.277 1.503 -21.822 1.00 88.88 148 LYS A O 1
ATOM 1158 N N . SER A 1 149 ? 9.247 0.086 -23.262 1.00 87.88 149 SER A N 1
ATOM 1159 C CA . SER A 1 149 ? 8.188 -0.932 -23.168 1.00 87.88 149 SER A CA 1
ATOM 1160 C C . SER A 1 149 ? 8.125 -1.527 -21.762 1.00 87.88 149 SER A C 1
ATOM 1162 O O . SER A 1 149 ? 7.052 -1.662 -21.181 1.00 87.88 149 SER A O 1
ATOM 1164 N N . LYS A 1 150 ? 9.288 -1.808 -21.165 1.00 84.62 150 LYS A N 1
ATOM 1165 C CA . LYS A 1 150 ? 9.364 -2.295 -19.785 1.00 84.62 150 LYS A CA 1
ATOM 1166 C C . LYS A 1 150 ? 8.948 -1.219 -18.775 1.00 84.62 150 LYS A C 1
ATOM 1168 O O . LYS A 1 150 ? 8.244 -1.536 -17.824 1.00 84.62 150 LYS A O 1
ATOM 1173 N N . ALA A 1 151 ? 9.325 0.043 -18.988 1.00 85.94 151 ALA A N 1
ATOM 1174 C CA . ALA A 1 151 ? 8.902 1.175 -18.160 1.00 85.94 151 ALA A CA 1
ATOM 1175 C C . ALA A 1 151 ? 7.379 1.380 -18.177 1.00 85.94 151 ALA A C 1
ATOM 1177 O O . ALA A 1 151 ? 6.792 1.701 -17.144 1.00 85.94 151 ALA A O 1
ATOM 1178 N N . ALA A 1 152 ? 6.738 1.170 -19.331 1.00 88.69 152 ALA A N 1
ATOM 1179 C CA . ALA A 1 152 ? 5.292 1.299 -19.486 1.00 88.69 152 ALA A CA 1
ATOM 1180 C C . ALA A 1 152 ? 4.500 0.263 -18.668 1.00 88.69 152 ALA A C 1
ATOM 1182 O O . ALA A 1 152 ? 3.419 0.597 -18.185 1.00 88.69 152 ALA A O 1
ATOM 1183 N N . ARG A 1 153 ? 5.047 -0.947 -18.466 1.00 87.31 153 ARG A N 1
ATOM 1184 C CA . ARG A 1 153 ? 4.427 -2.014 -17.652 1.00 87.31 153 ARG A CA 1
ATOM 1185 C C . ARG A 1 153 ? 4.846 -1.994 -16.181 1.00 87.31 153 ARG A C 1
ATOM 1187 O O . ARG A 1 153 ? 4.089 -2.360 -15.282 1.00 87.31 153 ARG A O 1
ATOM 1194 N N . LEU A 1 154 ? 6.073 -1.556 -15.911 1.00 87.94 154 LEU A N 1
ATOM 1195 C CA . LEU A 1 154 ? 6.587 -1.323 -14.567 1.00 87.94 154 LEU A CA 1
ATOM 1196 C C . LEU A 1 154 ? 6.225 0.093 -14.131 1.00 87.94 154 LEU A C 1
ATOM 1198 O O . LEU A 1 154 ? 7.080 0.972 -14.059 1.00 87.94 154 LEU A O 1
ATOM 1202 N N . ARG A 1 155 ? 4.957 0.326 -13.802 1.00 92.56 155 ARG A N 1
ATOM 1203 C CA . ARG A 1 155 ? 4.481 1.673 -13.466 1.00 92.56 155 ARG A CA 1
ATOM 1204 C C . ARG A 1 155 ? 4.829 2.079 -12.039 1.00 92.56 155 ARG A C 1
ATOM 1206 O O . ARG A 1 155 ? 5.194 1.232 -11.222 1.00 92.56 155 ARG A O 1
ATOM 1213 N N . SER A 1 156 ? 4.739 3.373 -11.768 1.00 92.44 156 SER A N 1
ATOM 1214 C CA . SER A 1 156 ? 4.972 3.993 -10.463 1.00 92.44 156 SER A CA 1
ATOM 1215 C C . SER A 1 156 ? 3.945 5.098 -10.222 1.00 92.44 156 SER A C 1
ATOM 1217 O O . SER A 1 156 ? 3.267 5.538 -11.153 1.00 92.44 156 SER A O 1
ATOM 1219 N N . PHE A 1 157 ? 3.842 5.552 -8.981 1.00 93.31 157 PHE A N 1
ATOM 1220 C CA . PHE A 1 157 ? 3.056 6.717 -8.595 1.00 93.31 157 PHE A CA 1
ATOM 1221 C C . PHE A 1 157 ? 3.951 7.945 -8.490 1.00 93.31 157 PHE A C 1
ATOM 1223 O O . PHE A 1 157 ? 5.093 7.832 -8.037 1.00 93.31 157 PHE A O 1
ATOM 1230 N N . LEU A 1 158 ? 3.447 9.098 -8.922 1.00 91.25 158 LEU A N 1
ATOM 1231 C CA . LEU A 1 158 ? 4.160 10.364 -8.784 1.00 91.25 158 LEU A CA 1
ATOM 1232 C C . LEU A 1 158 ? 4.074 10.840 -7.329 1.00 91.25 158 LEU A C 1
ATOM 1234 O O . LEU A 1 158 ? 3.005 10.819 -6.723 1.00 91.25 158 LEU A O 1
ATOM 1238 N N . VAL A 1 159 ? 5.201 11.260 -6.761 1.00 89.31 159 VAL A N 1
ATOM 1239 C CA . VAL A 1 159 ? 5.253 11.850 -5.423 1.00 89.31 159 VAL A CA 1
ATOM 1240 C C . VAL A 1 159 ? 5.004 13.357 -5.550 1.00 89.31 159 VAL A C 1
ATOM 1242 O O . VAL A 1 159 ? 5.770 14.026 -6.246 1.00 89.31 159 VAL A O 1
ATOM 1245 N N . PRO A 1 160 ? 3.974 13.910 -4.881 1.00 89.00 160 PRO A N 1
ATOM 1246 C CA . PRO A 1 160 ? 3.732 15.348 -4.852 1.00 89.00 160 PRO A CA 1
ATOM 1247 C C . PRO A 1 160 ? 4.960 16.149 -4.417 1.00 89.00 160 PRO A C 1
ATOM 1249 O O . PRO A 1 160 ? 5.664 15.764 -3.483 1.00 89.00 160 PRO A O 1
ATOM 1252 N N . GLU A 1 161 ? 5.186 17.300 -5.053 1.00 87.19 161 GLU A N 1
ATOM 1253 C CA . GLU A 1 161 ? 6.379 18.129 -4.829 1.00 87.19 161 GLU A CA 1
ATOM 1254 C C . GLU A 1 161 ? 6.552 18.554 -3.367 1.00 87.19 161 GLU A C 1
ATOM 1256 O O . GLU A 1 161 ? 7.667 18.581 -2.864 1.00 87.19 161 GLU A O 1
ATOM 1261 N N . ARG A 1 162 ? 5.452 18.765 -2.638 1.00 89.88 162 ARG A N 1
ATOM 1262 C CA . ARG A 1 162 ? 5.474 19.092 -1.203 1.00 89.88 162 ARG A CA 1
ATOM 1263 C C . ARG A 1 162 ? 6.071 18.002 -0.299 1.00 89.88 162 ARG A C 1
ATOM 1265 O O . ARG A 1 162 ? 6.322 18.270 0.871 1.00 89.88 162 ARG A O 1
ATOM 1272 N N . PHE A 1 163 ? 6.239 16.777 -0.797 1.00 86.06 163 PHE A N 1
ATOM 1273 C CA . PHE A 1 163 ? 6.923 15.690 -0.087 1.00 86.06 163 PHE A CA 1
ATOM 1274 C C . PHE A 1 163 ? 8.387 15.531 -0.500 1.00 86.06 163 PHE A C 1
ATOM 1276 O O . PHE A 1 163 ? 9.084 14.674 0.042 1.00 86.06 163 PHE A O 1
ATOM 1283 N N . VAL A 1 164 ? 8.844 16.311 -1.478 1.00 84.06 164 VAL A N 1
ATOM 1284 C CA . VAL A 1 164 ? 10.212 16.272 -1.976 1.00 84.06 164 VAL A CA 1
ATOM 1285 C C . VAL A 1 164 ? 11.022 17.321 -1.231 1.00 84.06 164 VAL A C 1
ATOM 1287 O O . VAL A 1 164 ? 10.731 18.512 -1.304 1.00 84.06 164 VAL A O 1
ATOM 1290 N N . GLU A 1 165 ? 12.054 16.873 -0.522 1.00 79.25 165 GLU A N 1
ATOM 1291 C CA . GLU A 1 165 ? 12.981 17.778 0.154 1.00 79.25 165 GLU A CA 1
ATOM 1292 C C . GLU A 1 165 ? 13.690 18.675 -0.884 1.00 79.25 165 GLU A C 1
ATOM 1294 O O . GLU A 1 165 ? 14.166 18.163 -1.910 1.00 79.25 165 GLU A O 1
ATOM 1299 N N . PRO A 1 166 ? 13.794 19.996 -0.652 1.00 78.81 166 PRO A N 1
ATOM 1300 C CA . PRO A 1 166 ? 14.551 20.886 -1.523 1.00 78.81 166 PRO A CA 1
ATOM 1301 C C . PRO A 1 166 ? 15.973 20.366 -1.776 1.00 78.81 166 PRO A C 1
ATOM 1303 O O . PRO A 1 166 ? 16.711 20.031 -0.855 1.00 78.81 166 PRO A O 1
ATOM 1306 N N . GLY A 1 167 ? 16.365 20.283 -3.050 1.00 74.88 167 GLY A N 1
ATOM 1307 C CA . GLY A 1 167 ? 17.681 19.773 -3.453 1.00 74.88 167 GLY A CA 1
ATOM 1308 C C . GLY A 1 167 ? 17.802 18.246 -3.529 1.00 74.88 167 GLY A C 1
ATOM 1309 O O . GLY A 1 167 ? 18.838 17.756 -3.969 1.00 74.88 167 GLY A O 1
ATOM 1310 N N . ALA A 1 168 ? 16.757 17.481 -3.187 1.00 71.25 168 ALA A N 1
ATOM 1311 C CA . ALA A 1 168 ? 16.758 16.030 -3.388 1.00 71.25 168 ALA A CA 1
ATOM 1312 C C . ALA A 1 168 ? 16.661 15.632 -4.873 1.00 71.25 168 ALA A C 1
ATOM 1314 O O . ALA A 1 168 ? 17.042 14.519 -5.238 1.00 71.25 168 ALA A O 1
ATOM 1315 N N . ARG A 1 169 ? 16.159 16.523 -5.744 1.00 66.06 169 ARG A N 1
ATOM 1316 C CA . ARG A 1 169 ? 16.080 16.274 -7.191 1.00 66.06 169 ARG A CA 1
ATOM 1317 C C . ARG A 1 169 ? 17.472 16.300 -7.812 1.00 66.06 169 ARG A C 1
ATOM 1319 O O . ARG A 1 169 ? 18.136 17.335 -7.840 1.00 66.06 169 ARG A O 1
ATOM 1326 N N . LEU A 1 170 ? 17.857 15.179 -8.408 1.00 62.16 170 LEU A N 1
ATOM 1327 C CA . LEU A 1 170 ? 18.812 15.191 -9.507 1.00 62.16 170 LEU A CA 1
ATOM 1328 C C . LEU A 1 170 ? 18.052 15.736 -10.731 1.00 62.16 170 LEU A C 1
ATOM 1330 O O . LEU A 1 170 ? 16.924 15.323 -10.974 1.00 62.16 170 LEU A O 1
ATOM 1334 N N . LYS A 1 171 ? 18.626 16.747 -11.397 1.00 56.34 171 LYS A N 1
ATOM 1335 C CA . LYS A 1 171 ? 18.097 17.512 -12.552 1.00 56.34 171 LYS A CA 1
ATOM 1336 C C . LYS A 1 171 ? 16.856 16.921 -13.255 1.00 56.34 171 LYS A C 1
ATOM 1338 O O . LYS A 1 171 ? 16.941 15.832 -13.804 1.00 56.34 171 LYS A O 1
ATOM 1343 N N . ASP A 1 172 ? 15.770 17.699 -13.312 1.00 63.81 172 ASP A N 1
ATOM 1344 C CA . ASP A 1 172 ? 14.550 17.477 -14.118 1.00 63.81 172 ASP A CA 1
ATOM 1345 C C . ASP A 1 172 ? 13.848 16.108 -13.985 1.00 63.81 172 ASP A C 1
ATOM 1347 O O . ASP A 1 172 ? 12.997 15.767 -14.808 1.00 63.81 172 ASP A O 1
ATOM 1351 N N . GLU A 1 173 ? 14.145 15.326 -12.942 1.00 70.81 173 GLU A N 1
ATOM 1352 C CA . GLU A 1 173 ? 13.486 14.040 -12.714 1.00 70.81 173 GLU A CA 1
ATOM 1353 C C . GLU A 1 173 ? 12.299 14.133 -11.744 1.00 70.81 173 GLU A C 1
ATOM 1355 O O . GLU A 1 173 ? 12.381 14.677 -10.637 1.00 70.81 173 GLU A O 1
ATOM 1360 N N . ASP A 1 174 ? 11.190 13.521 -12.161 1.00 80.00 174 ASP A N 1
ATOM 1361 C CA . ASP A 1 174 ? 10.029 13.265 -11.317 1.00 80.00 174 ASP A CA 1
ATOM 1362 C C . ASP A 1 174 ? 10.372 12.284 -10.189 1.00 80.00 174 ASP A C 1
ATOM 1364 O O . ASP A 1 174 ? 10.888 11.185 -10.426 1.00 80.00 174 ASP A O 1
ATOM 1368 N N . PHE A 1 175 ? 9.978 12.622 -8.960 1.00 83.94 175 PHE A N 1
ATOM 1369 C CA . PHE A 1 175 ? 10.037 11.683 -7.845 1.00 83.94 175 PHE A CA 1
ATOM 1370 C C . PHE A 1 175 ? 8.909 10.666 -7.946 1.00 83.94 175 PHE A C 1
ATOM 1372 O O . PHE A 1 175 ? 7.730 11.012 -7.990 1.00 83.94 175 PHE A O 1
ATOM 1379 N N . LYS A 1 176 ? 9.275 9.386 -7.951 1.00 88.62 176 LYS A N 1
ATOM 1380 C CA . LYS A 1 176 ? 8.337 8.277 -8.113 1.00 88.62 176 LYS A CA 1
ATOM 1381 C C . LYS A 1 176 ? 8.422 7.323 -6.933 1.00 88.62 176 LYS A C 1
ATOM 1383 O O . LYS A 1 176 ? 9.490 7.112 -6.362 1.00 88.62 176 LYS A O 1
ATOM 1388 N N . VAL A 1 177 ? 7.297 6.702 -6.608 1.00 89.94 177 VAL A N 1
ATOM 1389 C CA . VAL A 1 177 ? 7.192 5.681 -5.566 1.00 89.94 177 VAL A CA 1
ATOM 1390 C C . VAL A 1 177 ? 6.421 4.474 -6.088 1.00 89.94 177 VAL A C 1
ATOM 1392 O O . VAL A 1 177 ? 5.462 4.608 -6.849 1.00 89.94 177 VAL A O 1
ATOM 1395 N N . ASN A 1 178 ? 6.828 3.272 -5.686 1.00 91.88 178 ASN A N 1
ATOM 1396 C CA . ASN A 1 178 ? 6.075 2.056 -5.980 1.00 91.88 178 ASN A CA 1
ATOM 1397 C C . ASN A 1 178 ? 5.333 1.647 -4.710 1.00 91.88 178 ASN A C 1
ATOM 1399 O O . ASN A 1 178 ? 5.939 1.130 -3.775 1.00 91.88 178 ASN A O 1
ATOM 1403 N N . ILE A 1 179 ? 4.027 1.895 -4.672 1.00 93.25 179 ILE A N 1
ATOM 1404 C CA . ILE A 1 179 ? 3.155 1.372 -3.619 1.00 93.25 179 ILE A CA 1
ATOM 1405 C C . ILE A 1 179 ? 2.652 0.023 -4.109 1.00 93.25 179 ILE A C 1
ATOM 1407 O O . ILE A 1 179 ? 2.004 -0.041 -5.150 1.00 93.25 179 ILE A O 1
ATOM 1411 N N . LEU A 1 180 ? 2.986 -1.048 -3.395 1.00 91.62 180 LEU A N 1
ATOM 1412 C CA . LEU A 1 180 ? 2.642 -2.420 -3.778 1.00 91.62 180 LEU A CA 1
ATOM 1413 C C . LEU A 1 180 ? 1.250 -2.807 -3.264 1.00 91.62 180 LEU A C 1
ATOM 1415 O O . LEU A 1 180 ? 0.492 -3.494 -3.953 1.00 91.62 180 LEU A O 1
ATOM 1419 N N . ALA A 1 181 ? 0.919 -2.339 -2.059 1.00 93.50 181 ALA A N 1
ATOM 1420 C CA . ALA A 1 181 ? -0.360 -2.535 -1.394 1.00 93.50 181 ALA A CA 1
ATOM 1421 C C . ALA A 1 181 ? -0.583 -1.465 -0.317 1.00 93.50 181 ALA A C 1
ATOM 1423 O O . ALA A 1 181 ? 0.358 -0.802 0.130 1.00 93.50 181 ALA A O 1
ATOM 1424 N N . ALA A 1 182 ? -1.828 -1.314 0.122 1.00 95.38 182 ALA A N 1
ATOM 1425 C CA . ALA A 1 182 ? -2.200 -0.410 1.196 1.00 95.38 182 ALA A CA 1
ATOM 1426 C C . ALA A 1 182 ? -3.369 -0.955 2.019 1.00 95.38 182 ALA A C 1
ATOM 1428 O O . ALA A 1 182 ? -4.313 -1.511 1.467 1.00 95.38 182 ALA A O 1
ATOM 1429 N N . VAL A 1 183 ? -3.341 -0.726 3.331 1.00 96.50 183 VAL A N 1
AT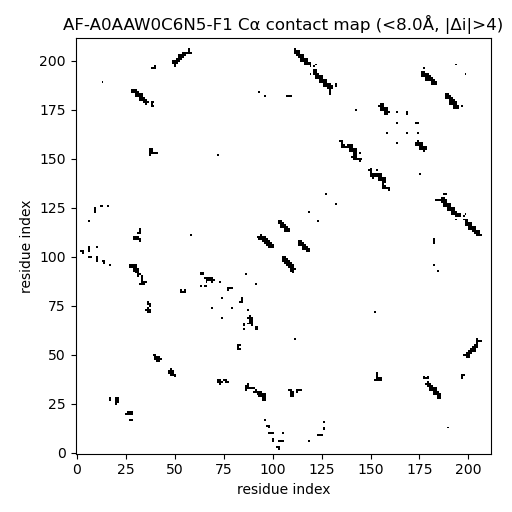OM 1430 C CA . VAL A 1 183 ? -4.542 -0.780 4.167 1.00 96.50 183 VAL A CA 1
ATOM 1431 C C . VAL A 1 183 ? -5.088 0.632 4.289 1.00 96.50 183 VAL A C 1
ATOM 1433 O O . VAL A 1 183 ? -4.462 1.509 4.888 1.00 96.50 183 VAL A O 1
ATOM 1436 N N . VAL A 1 184 ? -6.258 0.847 3.710 1.00 96.06 184 VAL A N 1
ATOM 1437 C CA . VAL A 1 184 ? -6.941 2.131 3.688 1.00 96.06 184 VAL A CA 1
ATOM 1438 C C . VAL A 1 184 ? -7.934 2.203 4.833 1.00 96.06 184 VAL A C 1
ATOM 1440 O O . VAL A 1 184 ? -8.856 1.399 4.898 1.00 96.06 184 VAL A O 1
ATOM 1443 N N . MET A 1 185 ? -7.799 3.216 5.681 1.00 96.00 185 MET A N 1
ATOM 1444 C CA . MET A 1 185 ? -8.774 3.578 6.707 1.00 96.00 185 MET A CA 1
ATOM 1445 C C . MET A 1 185 ? -9.473 4.890 6.330 1.00 96.00 185 MET A C 1
ATOM 1447 O O . MET A 1 185 ? -9.103 5.562 5.368 1.00 96.00 185 MET A O 1
ATOM 1451 N N . GLU A 1 186 ? -10.460 5.288 7.129 1.00 93.94 186 GLU A N 1
ATOM 1452 C CA . GLU A 1 186 ? -11.213 6.535 6.937 1.00 93.94 186 GLU A CA 1
ATOM 1453 C C . GLU A 1 186 ? -10.317 7.787 6.909 1.00 93.94 186 GLU A C 1
ATOM 1455 O O . GLU A 1 186 ? -10.483 8.658 6.064 1.00 93.94 186 GLU A O 1
ATOM 1460 N N . THR A 1 187 ? -9.336 7.873 7.813 1.00 94.94 187 THR A N 1
ATOM 1461 C CA . THR A 1 187 ? -8.506 9.083 7.989 1.00 94.94 187 THR A CA 1
ATOM 1462 C C . THR A 1 187 ? -7.048 8.906 7.577 1.00 94.94 187 THR A C 1
ATOM 1464 O O . THR A 1 187 ? -6.338 9.893 7.397 1.00 94.94 187 THR A O 1
ATOM 1467 N N . HIS A 1 188 ? -6.584 7.665 7.445 1.00 96.81 188 HIS A N 1
ATOM 1468 C CA . HIS A 1 188 ? -5.183 7.330 7.207 1.00 96.81 188 HIS A CA 1
ATOM 1469 C C . HIS A 1 188 ? -5.070 6.143 6.252 1.00 96.81 188 HIS A C 1
ATOM 1471 O O . HIS A 1 188 ? -6.006 5.362 6.105 1.00 96.81 188 HIS A O 1
ATOM 1477 N N . ALA A 1 189 ? -3.895 5.959 5.666 1.00 97.19 189 ALA A N 1
ATOM 1478 C CA . ALA A 1 189 ? -3.532 4.737 4.966 1.00 97.19 189 ALA A CA 1
ATOM 1479 C C . ALA A 1 189 ? -2.187 4.224 5.482 1.00 97.19 189 ALA A C 1
ATOM 1481 O O . ALA A 1 189 ? -1.272 5.004 5.750 1.00 97.19 189 ALA A O 1
ATOM 1482 N N . ILE A 1 190 ? -2.073 2.905 5.615 1.00 97.56 190 ILE A N 1
ATOM 1483 C CA . ILE A 1 190 ? -0.800 2.213 5.818 1.00 97.56 190 ILE A CA 1
ATOM 1484 C C . ILE A 1 190 ? -0.391 1.688 4.450 1.00 97.56 190 ILE A C 1
ATOM 1486 O O . ILE A 1 190 ? -1.032 0.776 3.934 1.00 97.56 190 ILE A O 1
ATOM 1490 N N . VAL A 1 191 ? 0.644 2.263 3.854 1.00 95.69 191 VAL A N 1
ATOM 1491 C CA . VAL A 1 191 ? 1.148 1.849 2.544 1.00 95.69 191 VAL A CA 1
ATOM 1492 C C . VAL A 1 191 ? 2.394 1.000 2.705 1.00 95.69 191 VAL A C 1
ATOM 1494 O O . VAL A 1 191 ? 3.219 1.247 3.590 1.00 95.69 191 VAL A O 1
ATOM 1497 N N . VAL A 1 192 ? 2.541 0.022 1.822 1.00 93.44 192 VAL A N 1
ATOM 1498 C CA . VAL A 1 192 ? 3.783 -0.726 1.679 1.00 93.44 192 VAL A CA 1
ATOM 1499 C C . VAL A 1 192 ? 4.438 -0.345 0.365 1.00 93.44 192 VAL A C 1
ATOM 1501 O O . VAL A 1 192 ? 3.822 -0.413 -0.702 1.00 93.44 192 VAL A O 1
ATOM 1504 N N . ILE A 1 193 ? 5.681 0.091 0.480 1.00 91.00 193 ILE A N 1
ATOM 1505 C CA . ILE A 1 193 ? 6.472 0.700 -0.577 1.00 91.00 193 ILE A CA 1
ATOM 1506 C C . ILE A 1 193 ? 7.683 -0.180 -0.841 1.00 91.00 193 ILE A C 1
ATOM 1508 O O . ILE A 1 193 ? 8.264 -0.711 0.100 1.00 91.00 193 ILE A O 1
ATOM 1512 N N . ASP A 1 194 ? 8.099 -0.263 -2.097 1.00 85.12 194 ASP A N 1
ATOM 1513 C CA . ASP A 1 194 ? 9.369 -0.879 -2.474 1.00 85.12 194 ASP A CA 1
ATOM 1514 C C . ASP A 1 194 ? 10.028 -0.093 -3.606 1.00 85.12 194 ASP A C 1
ATOM 1516 O O . ASP A 1 194 ? 9.559 -0.091 -4.746 1.00 85.12 194 ASP A O 1
ATOM 1520 N N . TYR A 1 195 ? 11.130 0.590 -3.309 1.00 72.50 195 TYR A N 1
ATOM 1521 C CA . TYR A 1 195 ? 11.823 1.400 -4.313 1.00 72.50 195 TYR A CA 1
ATOM 1522 C C . TYR A 1 195 ? 12.482 0.540 -5.409 1.00 72.50 195 TYR A C 1
ATOM 1524 O O . TYR A 1 195 ? 12.443 0.921 -6.583 1.00 72.50 195 TYR A O 1
ATOM 1532 N N . SER A 1 196 ? 12.952 -0.662 -5.063 1.00 60.34 196 SER A N 1
ATOM 1533 C CA . SER A 1 196 ? 13.634 -1.603 -5.966 1.00 60.34 196 SER A CA 1
ATOM 1534 C C . SER A 1 196 ? 12.705 -2.547 -6.736 1.00 60.34 196 SER A C 1
ATOM 1536 O O . SER A 1 196 ? 13.108 -3.106 -7.760 1.00 60.34 196 SER A O 1
ATOM 1538 N N . ARG A 1 197 ? 11.470 -2.735 -6.252 1.00 59.34 197 ARG A N 1
ATOM 1539 C CA . ARG A 1 197 ? 10.519 -3.777 -6.692 1.00 59.34 197 ARG A CA 1
ATOM 1540 C C . ARG A 1 197 ? 11.030 -5.211 -6.456 1.00 59.34 197 ARG A C 1
ATOM 1542 O O . ARG A 1 197 ? 10.688 -6.110 -7.214 1.00 59.34 197 ARG A O 1
ATOM 1549 N N . LEU A 1 198 ? 11.891 -5.446 -5.468 1.00 50.94 198 LEU A N 1
ATOM 1550 C CA . LEU A 1 198 ? 12.463 -6.765 -5.164 1.00 50.94 198 LEU A CA 1
ATOM 1551 C C . LEU A 1 198 ? 11.753 -7.514 -4.020 1.00 50.94 198 LEU A C 1
ATOM 1553 O O . LEU A 1 198 ? 12.144 -8.648 -3.710 1.00 50.94 198 LEU A O 1
ATOM 1557 N N . ASP A 1 199 ? 10.732 -6.919 -3.406 1.00 48.94 199 ASP A N 1
ATOM 1558 C CA . ASP A 1 199 ? 9.995 -7.481 -2.277 1.00 48.94 199 ASP A CA 1
ATOM 1559 C C . ASP A 1 199 ? 9.170 -8.715 -2.673 1.00 48.94 199 ASP A C 1
ATOM 1561 O O . ASP A 1 199 ? 8.522 -8.765 -3.722 1.00 48.94 199 ASP A O 1
ATOM 1565 N N . ARG A 1 200 ? 9.171 -9.729 -1.794 1.00 49.72 200 ARG A N 1
ATOM 1566 C CA . ARG A 1 200 ? 8.398 -10.972 -1.957 1.00 49.72 200 ARG A CA 1
ATOM 1567 C C . ARG A 1 200 ? 7.281 -11.049 -0.921 1.00 49.72 200 ARG A C 1
ATOM 1569 O O . ARG A 1 200 ? 7.522 -10.860 0.275 1.00 49.72 200 ARG A O 1
ATOM 1576 N N . TRP A 1 201 ? 6.082 -11.402 -1.369 1.00 45.78 201 TRP A N 1
ATOM 1577 C CA . TRP A 1 201 ? 4.871 -11.430 -0.555 1.00 45.78 201 TRP A CA 1
ATOM 1578 C C . TRP A 1 201 ? 4.350 -12.852 -0.383 1.00 45.78 201 TRP A C 1
ATOM 1580 O O . TRP A 1 201 ? 4.318 -13.633 -1.337 1.00 45.78 201 TRP A O 1
ATOM 1590 N N . LEU A 1 202 ? 3.936 -13.194 0.838 1.00 41.00 202 LEU A N 1
ATOM 1591 C CA . LEU A 1 202 ? 3.502 -14.545 1.175 1.00 41.00 202 LEU A CA 1
ATOM 1592 C C . LEU A 1 202 ? 2.191 -14.529 1.956 1.00 41.00 202 LEU A C 1
ATOM 1594 O O . LEU A 1 202 ? 2.240 -14.328 3.158 1.00 41.00 202 LEU A O 1
ATOM 1598 N N . ARG A 1 203 ? 1.095 -14.931 1.299 1.00 39.56 203 ARG A N 1
ATOM 1599 C CA . ARG A 1 203 ? -0.171 -15.425 1.883 1.00 39.56 203 ARG A CA 1
ATOM 1600 C C . ARG A 1 203 ? -1.151 -14.377 2.442 1.00 39.56 203 ARG A C 1
ATOM 1602 O O . ARG A 1 203 ? -0.794 -13.519 3.244 1.00 39.56 203 ARG A O 1
ATOM 1609 N N . LEU A 1 204 ? -2.418 -14.545 2.054 1.00 48.56 204 LEU A N 1
ATOM 1610 C CA . LEU A 1 204 ? -3.623 -13.874 2.557 1.00 48.56 204 LEU A CA 1
ATOM 1611 C C . LEU A 1 204 ? -4.603 -14.966 2.992 1.00 48.56 204 LEU A C 1
ATOM 1613 O O . LEU A 1 204 ? -4.759 -15.900 2.239 1.00 48.56 204 LEU A O 1
ATOM 1617 N N . ALA A 1 205 ? -5.166 -14.905 4.199 1.00 41.66 205 ALA A N 1
ATOM 1618 C CA . ALA A 1 205 ? -6.419 -15.552 4.641 1.00 41.66 205 ALA A CA 1
ATOM 1619 C C . ALA A 1 205 ? -6.388 -15.727 6.165 1.00 41.66 205 ALA A C 1
ATOM 1621 O O . ALA A 1 205 ? -5.425 -16.263 6.725 1.00 41.66 205 ALA A O 1
ATOM 1622 N N . ARG A 1 206 ? -7.462 -15.317 6.850 1.00 35.94 206 ARG A N 1
ATOM 1623 C CA . ARG A 1 206 ? -7.805 -15.885 8.157 1.00 35.94 206 ARG A CA 1
ATOM 1624 C C . ARG A 1 206 ? -9.314 -15.847 8.397 1.00 35.94 206 ARG A C 1
ATOM 1626 O O . ARG A 1 206 ? -9.926 -14.786 8.383 1.00 35.94 206 ARG A O 1
ATOM 1633 N N . LYS A 1 207 ? -9.857 -17.020 8.717 1.00 37.66 207 LYS A N 1
ATOM 1634 C CA . LYS A 1 207 ? -11.167 -17.265 9.327 1.00 37.66 207 LYS A CA 1
ATOM 1635 C C . LYS A 1 207 ? -11.312 -16.554 10.682 1.00 37.66 207 LYS A C 1
ATOM 1637 O O . LYS A 1 207 ? -10.439 -16.687 11.547 1.00 37.66 207 LYS A O 1
ATOM 1642 N N . GLU A 1 208 ? -12.449 -15.898 10.914 1.00 35.88 208 GLU A N 1
ATOM 1643 C CA . GLU A 1 208 ? -12.951 -15.696 12.276 1.00 35.88 208 GLU A CA 1
ATOM 1644 C C . GLU A 1 208 ? -13.295 -17.073 12.849 1.00 35.88 208 GLU A C 1
ATOM 1646 O O . GLU A 1 208 ? -14.256 -17.735 12.454 1.00 35.88 208 GLU A O 1
ATOM 1651 N N . GLY A 1 209 ? -12.442 -17.568 13.743 1.00 33.72 209 GLY A N 1
ATOM 1652 C CA . GLY A 1 209 ? -12.824 -18.681 14.590 1.00 33.72 209 GLY A CA 1
ATOM 1653 C C . GLY A 1 209 ? -13.938 -18.192 15.502 1.00 33.72 209 GLY A C 1
ATOM 1654 O O . GLY A 1 209 ? -13.688 -17.310 16.320 1.00 33.72 209 GLY A O 1
ATOM 1655 N N . ASN A 1 210 ? -15.136 -18.762 15.360 1.00 33.84 210 ASN A N 1
ATOM 1656 C CA . ASN A 1 210 ? -16.164 -18.698 16.392 1.00 33.84 210 ASN A CA 1
ATOM 1657 C C . ASN A 1 210 ? -15.506 -19.043 17.732 1.00 33.84 210 ASN A C 1
ATOM 1659 O O . ASN A 1 210 ? -15.126 -20.194 17.958 1.00 33.84 210 ASN A O 1
ATOM 1663 N N . VAL A 1 211 ? -15.356 -18.040 18.594 1.00 33.91 211 VAL A N 1
ATOM 1664 C CA . VAL A 1 211 ? -15.132 -18.269 20.016 1.00 33.91 211 VAL A CA 1
ATOM 1665 C C . VAL A 1 211 ? -16.466 -18.795 20.534 1.00 33.91 211 VAL A C 1
ATOM 1667 O O . VAL A 1 211 ? -17.418 -18.033 20.686 1.00 33.91 211 VAL A O 1
ATOM 1670 N N . LYS A 1 212 ? -16.556 -20.119 20.662 1.00 32.59 212 LYS A N 1
ATOM 1671 C CA . LYS A 1 212 ? -17.509 -20.745 21.577 1.00 32.59 212 LYS A CA 1
ATOM 1672 C C . LYS A 1 212 ? -16.961 -20.643 22.991 1.00 32.59 212 LYS A C 1
ATOM 1674 O O . LYS A 1 212 ? -15.725 -20.787 23.132 1.00 32.59 212 LYS A O 1
#